Protein AF-A0A7S3HKX4-F1 (afdb_monomer)

Sequence (209 aa):
FTQKYTSHLLSINDLMRSFLILAVLAVLNSASAALNAKAWKSNSEFPTEKDYPEHEYLKSKPNTAIAFSGGGSRAYTGAMGCLAAFHELNLLKNIRYIGGISGGAWATTTFTYVQNVSNDDVFLGKVADPKHITVENLKKMEPGCARGLSAPEMTLIALEAIKDKKVDSPAAAWSYAVSKTYLEPVGIKPNTRFSWDAATVKDIKSRNS

Foldseek 3Di:
DDDDPPDPPPDPVNLVVLVVVLVVQLVVDDDDDDADDDDQDDPDPDDDLVSDPCSVVQVPAAPAEAEQEADALVSLLVLLLVLQVCVVVVNVSNHRYYYYDHSSNLNVQLVVLLVVPDDSCQASDHDDDPVQPDPVCVVDDRPNHQNCLSVDDLSVQLVVCVVVVVDDGSNRSSVRSSCVSRPVSSPRDPPDDDDPDPVVVVVSVVRRD

Nearest PDB structures (foldseek):
  8hfq-assembly1_X  TM=1.808E-01  e=5.279E+00  Synechocystis sp. PCC 6803 substr. Kazusa

pLDDT: mean 85.14, std 14.46, range [34.62, 98.38]

Radius of gyration: 20.26 Å; Cα contacts (8 Å, |Δi|>4): 218; chains: 1; bounding box: 48×47×66 Å

InterPro domains:
  IPR002642 Lysophospholipase, catalytic domain [PF01735] (65-125)
  IPR016035 Acyl transferase/acyl hydrolase/lysophospholipase [SSF52151] (44-115)

Mean predicted aligned error: 9.11 Å

Secondary structure (DSSP, 8-state):
-----------HHHHHHHHHHHHHHHHH--------------SSSS--GGG-TTHHHHTTS-S-EEEEPP-HHHHHHHHHHHHHHHHHTT-GGG-SEEEE-THHHHHHHHHHHGGGT--HHHHH-PPPPGGG--HHHHT---TT-GGGGG-S-HHHHHHHHHHTTS-SSHHHHHHHHHIIIIIGGGT--TT----SSHHHHHHHHHH--

Structure (mmCIF, N/CA/C/O backbone):
data_AF-A0A7S3HKX4-F1
#
_entry.id   AF-A0A7S3HKX4-F1
#
loop_
_atom_site.group_PDB
_atom_site.id
_atom_site.type_symbol
_atom_site.label_atom_id
_atom_site.label_alt_id
_atom_site.label_comp_id
_atom_site.label_asym_id
_atom_site.label_entity_id
_atom_site.label_seq_id
_atom_site.pdbx_PDB_ins_code
_atom_site.Cartn_x
_atom_site.Cartn_y
_atom_site.Cartn_z
_atom_site.occupancy
_atom_site.B_iso_or_equiv
_atom_site.auth_seq_id
_atom_site.auth_comp_id
_atom_site.auth_asym_id
_atom_site.auth_atom_id
_atom_site.pdbx_PDB_model_num
ATOM 1 N N . PHE A 1 1 ? -4.640 14.742 35.030 1.00 37.00 1 PHE A N 1
ATOM 2 C CA . PHE A 1 1 ? -3.190 14.631 34.786 1.00 37.00 1 PHE A CA 1
ATOM 3 C C . PHE A 1 1 ? -2.789 15.661 33.743 1.00 37.00 1 PHE A C 1
ATOM 5 O O . PHE A 1 1 ? -2.978 15.441 32.556 1.00 37.00 1 PHE A O 1
ATOM 12 N N . THR A 1 2 ? -2.330 16.825 34.195 1.00 38.81 2 THR A N 1
ATOM 13 C CA . THR A 1 2 ? -1.955 17.972 33.357 1.00 38.81 2 THR A CA 1
ATOM 14 C C . THR A 1 2 ? -0.434 18.036 33.303 1.00 38.81 2 THR A C 1
ATOM 16 O O . THR A 1 2 ? 0.202 18.694 34.122 1.00 38.81 2 THR A O 1
ATOM 19 N N . GLN A 1 3 ? 0.162 17.305 32.363 1.00 34.62 3 GLN A N 1
ATOM 20 C CA . GLN A 1 3 ? 1.568 17.485 32.021 1.00 34.62 3 GLN A CA 1
ATOM 21 C C . GLN A 1 3 ? 1.637 18.528 30.902 1.00 34.62 3 GLN A C 1
ATOM 23 O O . GLN A 1 3 ? 1.093 18.332 29.816 1.00 34.62 3 GLN A O 1
ATOM 28 N N . LYS A 1 4 ? 2.248 19.676 31.213 1.00 40.56 4 LYS A N 1
ATOM 29 C CA . LYS A 1 4 ? 2.556 20.762 30.276 1.00 40.56 4 LYS A CA 1
ATOM 30 C C . LYS A 1 4 ? 3.387 20.214 29.110 1.00 40.56 4 LYS A C 1
ATOM 32 O O . LYS A 1 4 ? 4.603 20.107 29.220 1.00 40.56 4 LYS A O 1
ATOM 37 N N . TYR A 1 5 ? 2.741 19.941 27.982 1.00 35.09 5 TYR A N 1
ATOM 38 C CA . TYR A 1 5 ? 3.396 19.980 26.680 1.00 35.09 5 TYR A CA 1
ATOM 39 C C . TYR A 1 5 ? 3.385 21.432 26.202 1.00 35.09 5 TYR A C 1
ATOM 41 O O . TYR A 1 5 ? 2.528 21.845 25.425 1.00 35.09 5 TYR A O 1
ATOM 49 N N . THR A 1 6 ? 4.336 22.235 26.677 1.00 40.78 6 THR A N 1
ATOM 50 C CA . THR A 1 6 ? 4.776 23.421 25.930 1.00 40.78 6 THR A CA 1
ATOM 51 C C . THR A 1 6 ? 5.492 22.918 24.683 1.00 40.78 6 THR A C 1
ATOM 53 O O . THR A 1 6 ? 6.707 22.751 24.668 1.00 40.78 6 THR A O 1
ATOM 56 N N . SER A 1 7 ? 4.706 22.580 23.665 1.00 43.56 7 SER A N 1
ATOM 57 C CA . SER A 1 7 ? 5.193 22.296 22.325 1.00 43.56 7 SER A CA 1
ATOM 58 C C . SER A 1 7 ? 5.096 23.580 21.511 1.00 43.56 7 SER A C 1
ATOM 60 O O . SER A 1 7 ? 4.107 24.310 21.591 1.00 43.56 7 SER A O 1
ATOM 62 N N . HIS A 1 8 ? 6.145 23.866 20.742 1.00 46.31 8 HIS A N 1
ATOM 63 C CA . HIS A 1 8 ? 6.075 24.759 19.594 1.00 46.31 8 HIS A CA 1
ATOM 64 C C . HIS A 1 8 ? 5.057 24.174 18.606 1.00 46.31 8 HIS A C 1
ATOM 66 O O . HIS A 1 8 ? 5.417 23.454 17.679 1.00 46.31 8 HIS A O 1
ATOM 72 N N . LEU A 1 9 ? 3.771 24.420 18.846 1.00 46.06 9 LEU A N 1
ATOM 73 C CA . LEU A 1 9 ? 2.719 24.141 17.886 1.00 46.06 9 LEU A CA 1
ATOM 74 C C . LEU A 1 9 ? 2.900 25.151 16.757 1.00 46.06 9 LEU A C 1
ATOM 76 O O . LEU A 1 9 ? 2.492 26.305 16.874 1.00 46.06 9 LEU A O 1
ATOM 80 N N . LEU A 1 10 ? 3.552 24.717 15.676 1.00 53.59 10 LEU A N 1
ATOM 81 C CA . LEU A 1 10 ? 3.345 25.333 14.370 1.00 53.59 10 LEU A CA 1
ATOM 82 C C . LEU A 1 10 ? 1.833 25.446 14.187 1.00 53.59 10 LEU A C 1
ATOM 84 O O . LEU A 1 10 ? 1.113 24.461 14.385 1.00 53.59 10 LEU A O 1
ATOM 88 N N . SER A 1 11 ? 1.338 26.648 13.892 1.00 71.69 11 SER A N 1
ATOM 89 C CA . SER A 1 11 ? -0.097 26.810 13.690 1.00 71.69 11 SER A CA 1
ATOM 90 C C . SER A 1 11 ? -0.535 25.897 12.541 1.00 71.69 11 SER A C 1
ATOM 92 O O . SER A 1 11 ? 0.258 25.581 11.652 1.00 71.69 11 SER A O 1
ATOM 94 N N . ILE A 1 12 ? -1.800 25.474 12.520 1.00 61.94 12 ILE A N 1
ATOM 95 C CA . ILE A 1 12 ? -2.350 24.681 11.403 1.00 61.94 12 ILE A CA 1
ATOM 96 C C . ILE A 1 12 ? -2.040 25.360 10.055 1.00 61.94 12 ILE A C 1
ATOM 98 O O . ILE A 1 12 ? -1.728 24.688 9.075 1.00 61.94 12 ILE A O 1
ATOM 102 N N . ASN A 1 13 ? -2.028 26.695 10.033 1.00 58.22 13 ASN A N 1
ATOM 103 C CA . ASN A 1 13 ? -1.674 27.492 8.863 1.00 58.22 13 ASN A CA 1
ATOM 104 C C . ASN A 1 13 ? -0.195 27.362 8.475 1.00 58.22 13 ASN A C 1
ATOM 106 O O . ASN A 1 13 ? 0.110 27.293 7.285 1.00 58.22 13 ASN A O 1
ATOM 110 N N . ASP A 1 14 ? 0.716 27.296 9.446 1.00 67.31 14 ASP A N 1
ATOM 111 C CA . ASP A 1 14 ? 2.142 27.068 9.190 1.00 67.31 14 ASP A CA 1
ATOM 112 C C . ASP A 1 14 ? 2.378 25.646 8.681 1.00 67.31 14 ASP A C 1
ATOM 114 O O . ASP A 1 14 ? 3.084 25.461 7.694 1.00 67.31 14 ASP A O 1
ATOM 118 N N . LEU A 1 15 ? 1.702 24.652 9.267 1.00 60.34 15 LEU A N 1
ATOM 119 C CA . LEU A 1 15 ? 1.777 23.260 8.820 1.00 60.34 15 LEU A CA 1
ATOM 120 C C . LEU A 1 15 ? 1.253 23.098 7.383 1.00 60.34 15 LEU A C 1
ATOM 122 O O . LEU A 1 15 ? 1.882 22.435 6.558 1.00 60.34 15 LEU A O 1
ATOM 126 N N . MET A 1 16 ? 0.129 23.748 7.060 1.00 61.28 16 MET A N 1
ATOM 127 C CA . MET A 1 16 ? -0.452 23.755 5.715 1.00 61.28 16 MET A CA 1
ATOM 128 C C . MET A 1 16 ? 0.443 24.466 4.697 1.00 61.28 16 MET A C 1
ATOM 130 O O . MET A 1 16 ? 0.601 23.979 3.578 1.00 61.28 16 MET A O 1
ATOM 134 N N . ARG A 1 17 ? 1.059 25.596 5.067 1.00 65.56 17 ARG A N 1
ATOM 135 C CA . ARG A 1 17 ? 2.013 26.310 4.204 1.00 65.56 17 ARG A CA 1
ATOM 136 C C . ARG A 1 17 ? 3.264 25.478 3.958 1.00 65.56 17 ARG A C 1
ATOM 138 O O . ARG A 1 17 ? 3.679 25.344 2.810 1.00 65.56 17 ARG A O 1
ATOM 145 N N . SER A 1 18 ? 3.822 24.865 4.999 1.00 64.50 18 SER A N 1
ATOM 146 C CA . SER A 1 18 ? 4.957 23.949 4.875 1.00 64.50 18 SER A CA 1
ATOM 147 C C . SER A 1 18 ? 4.623 22.746 3.991 1.00 64.50 18 SER A C 1
ATOM 149 O O . SER A 1 18 ? 5.438 22.393 3.143 1.00 64.50 18 SER A O 1
ATOM 151 N N . PHE A 1 19 ? 3.423 22.166 4.118 1.00 66.31 19 PHE A N 1
ATOM 152 C CA . PHE A 1 19 ? 2.960 21.074 3.256 1.00 66.31 19 PHE A CA 1
ATOM 153 C C . PHE A 1 19 ? 2.863 21.499 1.787 1.00 66.31 19 PHE A C 1
ATOM 155 O O . PHE A 1 19 ? 3.370 20.799 0.913 1.00 66.31 19 PHE A O 1
ATOM 162 N N . LEU A 1 20 ? 2.257 22.658 1.507 1.00 66.12 20 LEU A N 1
ATOM 163 C CA . LEU A 1 20 ? 2.113 23.165 0.141 1.00 66.12 20 LEU A CA 1
ATOM 164 C C . LEU A 1 20 ? 3.484 23.433 -0.503 1.00 66.12 20 LEU A C 1
ATOM 166 O O . LEU A 1 20 ? 3.706 23.073 -1.656 1.00 66.12 20 LEU A O 1
ATOM 170 N N . ILE A 1 21 ? 4.421 24.004 0.258 1.00 66.69 21 ILE A N 1
ATOM 171 C CA . ILE A 1 21 ? 5.792 24.269 -0.197 1.00 66.69 21 ILE A CA 1
ATOM 172 C C . ILE A 1 21 ? 6.537 22.958 -0.480 1.00 66.69 21 I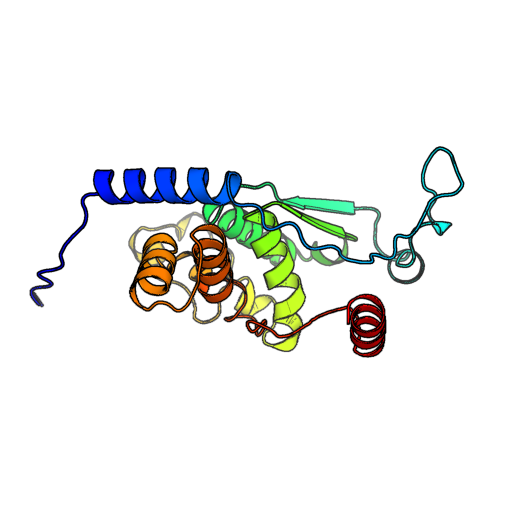LE A C 1
ATOM 174 O O . ILE A 1 21 ? 7.152 22.825 -1.536 1.00 66.69 21 ILE A O 1
ATOM 178 N N . LEU A 1 22 ? 6.450 21.967 0.414 1.00 63.66 22 LEU A N 1
ATOM 179 C CA . LEU A 1 22 ? 7.064 20.651 0.205 1.00 63.66 22 LEU A CA 1
ATOM 180 C C . LEU A 1 22 ? 6.479 19.933 -1.015 1.00 63.66 22 LEU A C 1
ATOM 182 O O . LEU A 1 22 ? 7.238 19.380 -1.808 1.00 63.66 22 LEU A O 1
ATOM 186 N N . ALA A 1 23 ? 5.157 19.974 -1.194 1.00 64.06 23 ALA A N 1
ATOM 187 C CA . ALA A 1 23 ? 4.487 19.353 -2.332 1.00 64.06 23 ALA A CA 1
ATOM 188 C C . ALA A 1 23 ? 4.914 19.991 -3.664 1.00 64.06 23 ALA A C 1
ATOM 190 O O . ALA A 1 23 ? 5.241 19.275 -4.607 1.00 64.06 23 ALA A O 1
ATOM 191 N N . VAL A 1 24 ? 4.976 21.326 -3.736 1.00 63.22 24 VAL A N 1
ATOM 192 C CA . VAL A 1 24 ? 5.408 22.045 -4.948 1.00 63.22 24 VAL A CA 1
ATOM 193 C C . VAL A 1 24 ? 6.887 21.786 -5.251 1.00 63.22 24 VAL A C 1
ATOM 195 O O . VAL A 1 24 ? 7.235 21.478 -6.389 1.00 63.22 24 VAL A O 1
ATOM 198 N N . LEU A 1 25 ? 7.763 21.840 -4.244 1.00 57.75 25 LEU A N 1
ATOM 199 C CA . LEU A 1 25 ? 9.196 21.590 -4.434 1.00 57.75 25 LEU A CA 1
ATOM 200 C C . LEU A 1 25 ? 9.500 20.131 -4.795 1.00 57.75 25 LEU A C 1
ATOM 202 O O . LEU A 1 25 ? 10.434 19.877 -5.552 1.00 57.75 25 LEU A O 1
ATOM 206 N N . ALA A 1 26 ? 8.711 19.173 -4.301 1.00 59.88 26 ALA A N 1
ATOM 207 C CA . ALA A 1 26 ? 8.848 17.771 -4.684 1.00 59.88 26 ALA A CA 1
ATOM 208 C C . ALA A 1 26 ? 8.489 17.530 -6.161 1.00 59.88 26 ALA A C 1
ATOM 210 O O . ALA A 1 26 ? 9.132 16.710 -6.810 1.00 59.88 26 ALA A O 1
ATOM 211 N N . VAL A 1 27 ? 7.510 18.262 -6.711 1.00 59.78 27 VAL A N 1
ATOM 212 C CA . VAL A 1 27 ? 7.151 18.181 -8.141 1.00 59.78 27 VAL A CA 1
ATOM 213 C C . VAL A 1 27 ? 8.249 18.783 -9.027 1.00 59.78 27 VAL A C 1
ATOM 215 O O . VAL A 1 27 ? 8.549 18.237 -10.087 1.00 59.78 27 VAL A O 1
ATOM 218 N N . LEU A 1 28 ? 8.880 19.874 -8.582 1.00 52.62 28 LEU A N 1
ATOM 219 C CA . LEU A 1 28 ? 9.902 20.593 -9.354 1.00 52.62 28 LEU A CA 1
ATOM 220 C C . LEU A 1 28 ? 11.284 19.921 -9.350 1.00 52.62 28 LEU A C 1
ATOM 222 O O . LEU A 1 28 ? 12.101 20.230 -10.211 1.00 52.62 28 LEU A O 1
ATOM 226 N N . ASN A 1 29 ? 11.553 19.015 -8.406 1.00 55.47 29 ASN A N 1
ATOM 227 C CA . ASN A 1 29 ? 12.866 18.396 -8.222 1.00 55.47 29 ASN A CA 1
ATOM 228 C C . ASN A 1 29 ? 12.825 16.887 -8.512 1.00 55.47 29 ASN A C 1
ATOM 230 O O . ASN A 1 29 ? 13.193 16.054 -7.681 1.00 55.47 29 ASN A O 1
ATOM 234 N N . SER A 1 30 ? 12.319 16.521 -9.691 1.00 55.22 30 SER A N 1
ATOM 235 C CA . SER A 1 30 ? 12.355 15.138 -10.166 1.00 55.22 30 SER A CA 1
ATOM 236 C C . SER A 1 30 ? 13.786 14.794 -10.587 1.00 55.22 30 SER A C 1
ATOM 238 O O . SER A 1 30 ? 14.273 15.233 -11.627 1.00 55.22 30 SER A O 1
ATOM 240 N N . ALA A 1 31 ? 14.484 14.011 -9.763 1.00 55.09 31 ALA A N 1
ATOM 241 C CA . ALA A 1 31 ? 15.782 13.460 -10.128 1.00 55.09 31 ALA A CA 1
ATOM 242 C C . ALA A 1 31 ? 15.624 12.558 -11.365 1.00 55.09 31 ALA A C 1
ATOM 244 O O . ALA A 1 31 ? 14.896 11.565 -11.334 1.00 55.09 31 ALA A O 1
ATOM 245 N N . SER A 1 32 ? 16.300 12.912 -12.459 1.00 57.31 32 SER A N 1
ATOM 246 C CA . SER A 1 32 ? 16.400 12.055 -13.639 1.00 57.31 32 SER A CA 1
ATOM 247 C C . SER A 1 32 ? 17.470 10.995 -13.385 1.00 57.31 32 SER A C 1
ATOM 249 O O . SER A 1 32 ? 18.643 11.320 -13.210 1.00 57.31 32 SER A O 1
ATOM 251 N N . ALA A 1 33 ? 17.064 9.728 -13.344 1.00 65.75 33 ALA A N 1
ATOM 252 C CA . ALA A 1 33 ? 17.971 8.589 -13.352 1.00 65.75 33 ALA A CA 1
ATOM 253 C C . ALA A 1 33 ? 17.829 7.857 -14.691 1.00 65.75 33 ALA A C 1
ATOM 255 O O . ALA A 1 33 ? 16.719 7.514 -15.100 1.00 65.75 33 ALA A O 1
ATOM 256 N N . ALA A 1 34 ? 18.949 7.595 -15.366 1.00 75.56 34 ALA A N 1
ATOM 257 C CA . ALA A 1 34 ? 18.965 6.737 -16.544 1.00 75.56 34 ALA A CA 1
ATOM 258 C C . ALA A 1 34 ? 18.856 5.273 -16.092 1.00 75.56 34 ALA A C 1
ATOM 260 O O . ALA A 1 34 ? 19.835 4.680 -15.642 1.00 75.56 34 ALA A O 1
ATOM 261 N N . LEU A 1 35 ? 17.648 4.712 -16.162 1.00 80.44 35 LEU A N 1
ATOM 262 C CA . LEU A 1 35 ? 17.367 3.329 -15.780 1.00 80.44 35 LEU A CA 1
ATOM 263 C C . LEU A 1 35 ? 17.045 2.484 -17.014 1.00 80.44 35 LEU A C 1
ATOM 265 O O . LEU A 1 35 ? 16.239 2.867 -17.861 1.00 80.44 35 LEU A O 1
ATOM 269 N N . ASN A 1 36 ? 17.624 1.289 -17.074 1.00 85.31 36 ASN A N 1
ATOM 270 C CA . ASN A 1 36 ? 17.291 0.269 -18.057 1.00 85.31 36 ASN A CA 1
ATOM 271 C C . ASN A 1 36 ? 16.137 -0.597 -17.536 1.00 85.31 36 ASN A C 1
ATOM 273 O O . ASN A 1 36 ? 16.317 -1.480 -16.686 1.00 85.31 36 ASN A O 1
ATOM 277 N N . ALA A 1 37 ? 14.944 -0.382 -18.087 1.00 84.31 37 ALA A N 1
ATOM 278 C CA . ALA A 1 37 ? 13.760 -1.189 -17.813 1.00 84.31 37 ALA A CA 1
ATOM 279 C C . ALA A 1 37 ? 13.556 -2.277 -18.882 1.00 84.31 37 ALA A C 1
ATOM 281 O O . ALA A 1 37 ? 13.873 -2.097 -20.054 1.00 84.31 37 ALA A O 1
ATOM 282 N N . LYS A 1 38 ? 13.003 -3.421 -18.463 1.00 83.69 38 LYS A N 1
ATOM 283 C CA . LYS A 1 38 ? 12.415 -4.416 -19.369 1.00 83.69 38 LYS A CA 1
ATOM 284 C C . LYS A 1 38 ? 10.908 -4.225 -19.280 1.00 83.69 38 LYS A C 1
ATOM 286 O O . LYS A 1 38 ? 10.388 -4.069 -18.179 1.00 83.69 38 LYS A O 1
ATOM 291 N N . ALA A 1 39 ? 10.239 -4.239 -20.421 1.00 82.44 39 ALA A N 1
ATOM 292 C CA . ALA A 1 39 ? 8.789 -4.192 -20.501 1.00 82.44 39 ALA A CA 1
ATOM 293 C C . ALA A 1 39 ? 8.313 -5.360 -21.359 1.00 82.44 39 ALA A C 1
ATOM 295 O O . ALA A 1 39 ? 8.925 -5.661 -22.388 1.00 82.44 39 ALA A O 1
ATOM 296 N N . TRP A 1 40 ? 7.223 -5.994 -20.938 1.00 81.19 40 TRP A N 1
ATOM 297 C CA . TRP A 1 40 ? 6.471 -6.879 -21.814 1.00 81.19 40 TRP A CA 1
ATOM 298 C C . TRP A 1 40 ? 5.779 -6.020 -22.866 1.00 81.19 40 TRP A C 1
ATOM 300 O O . TRP A 1 40 ? 5.159 -5.007 -22.543 1.00 81.19 40 TRP A O 1
ATOM 310 N N . LYS A 1 41 ? 5.967 -6.383 -24.134 1.00 82.75 41 LYS A N 1
ATOM 311 C CA . LYS A 1 41 ? 5.378 -5.679 -25.270 1.00 82.75 41 LYS A CA 1
ATOM 312 C C . LYS A 1 41 ? 4.300 -6.561 -25.874 1.00 82.75 41 LYS A C 1
ATOM 314 O O . LYS A 1 41 ? 4.577 -7.714 -26.188 1.00 82.75 41 LYS A O 1
ATOM 319 N N . SER A 1 42 ? 3.122 -5.981 -26.079 1.00 85.81 42 SER A N 1
ATOM 320 C CA . SER A 1 42 ? 2.141 -6.540 -27.003 1.00 85.81 42 SER A CA 1
ATOM 321 C C . SER A 1 42 ? 2.627 -6.295 -28.427 1.00 85.81 42 SER A C 1
ATOM 323 O O . SER A 1 42 ? 2.962 -5.162 -28.777 1.00 85.81 42 SER A O 1
ATOM 325 N N . ASN A 1 43 ? 2.666 -7.349 -29.242 1.00 83.69 43 ASN A N 1
ATOM 326 C CA . ASN A 1 43 ? 2.929 -7.232 -30.684 1.00 83.69 43 ASN A CA 1
ATOM 327 C C . ASN A 1 43 ? 1.644 -6.973 -31.492 1.00 83.69 43 ASN A C 1
ATOM 329 O O . ASN A 1 43 ? 1.707 -6.746 -32.698 1.00 83.69 43 ASN A O 1
ATOM 333 N N . SER A 1 44 ? 0.491 -7.016 -30.825 1.00 86.69 44 SER A N 1
ATOM 334 C CA . SER A 1 44 ? -0.834 -6.747 -31.382 1.00 86.69 44 SER A CA 1
ATOM 335 C C . SER A 1 44 ? -1.258 -5.302 -31.098 1.00 86.69 44 SER A C 1
ATOM 337 O O . SER A 1 44 ? -0.786 -4.704 -30.129 1.00 86.69 44 SER A O 1
ATOM 339 N N . GLU A 1 45 ? -2.189 -4.766 -31.900 1.00 90.25 45 GLU A N 1
ATOM 340 C CA . GLU A 1 45 ? -2.788 -3.429 -31.704 1.00 90.25 45 GLU A CA 1
ATOM 341 C C . GLU A 1 45 ? -3.348 -3.252 -30.283 1.00 90.25 45 GLU A C 1
ATOM 343 O O . GLU A 1 45 ? -3.156 -2.210 -29.657 1.00 90.25 45 GLU A O 1
ATOM 348 N N . PHE A 1 46 ? -3.952 -4.316 -29.746 1.00 86.94 46 PHE A N 1
ATOM 349 C CA . PHE A 1 46 ? -4.400 -4.408 -28.362 1.00 86.94 46 PHE A CA 1
ATOM 350 C C . PHE A 1 46 ? -3.747 -5.607 -27.666 1.00 86.94 46 PHE A C 1
ATOM 352 O O . PHE A 1 46 ? -3.634 -6.667 -28.291 1.00 86.94 46 PHE A O 1
ATOM 359 N N . PRO A 1 47 ? -3.357 -5.478 -26.384 1.00 86.62 47 PRO A N 1
ATOM 360 C CA . PRO A 1 47 ? -2.862 -6.603 -25.605 1.00 86.62 47 PRO A CA 1
ATOM 361 C C . PRO A 1 47 ? -3.869 -7.753 -25.547 1.00 86.62 47 PRO A C 1
ATOM 363 O O . PRO A 1 47 ? -5.069 -7.559 -25.355 1.00 86.62 47 PRO A O 1
ATOM 366 N N . THR A 1 48 ? -3.350 -8.963 -25.668 1.00 87.00 48 THR A N 1
ATOM 367 C CA . THR A 1 48 ? -4.055 -10.229 -25.495 1.00 87.00 48 THR A CA 1
ATOM 368 C C . THR A 1 48 ? -3.619 -10.890 -24.192 1.00 87.00 48 THR A C 1
ATOM 370 O O . THR A 1 48 ? -2.599 -10.537 -23.607 1.00 87.00 48 THR A O 1
ATOM 373 N N . GLU A 1 49 ? -4.354 -11.904 -23.736 1.00 83.19 49 GLU A N 1
ATOM 374 C CA . GLU A 1 49 ? -4.008 -12.652 -22.517 1.00 83.19 49 GLU A CA 1
ATOM 375 C C . GLU A 1 49 ? -2.583 -13.233 -22.539 1.00 83.19 49 GLU A C 1
ATOM 377 O O . GLU A 1 49 ? -1.930 -13.302 -21.502 1.00 83.19 49 GLU A O 1
ATOM 382 N N . LYS A 1 50 ? -2.063 -13.576 -23.726 1.00 83.62 50 LYS A N 1
ATOM 383 C CA . LYS A 1 50 ? -0.706 -14.117 -23.913 1.00 83.62 50 LYS A CA 1
ATOM 384 C C . LYS A 1 50 ? 0.401 -13.081 -23.703 1.00 83.62 50 LYS A C 1
ATOM 386 O O . LYS A 1 50 ? 1.555 -13.467 -23.537 1.00 83.62 50 LYS A O 1
ATOM 391 N N . ASP A 1 51 ? 0.064 -11.792 -23.727 1.00 87.06 51 ASP A N 1
ATOM 392 C CA . ASP A 1 51 ? 1.025 -10.701 -23.551 1.00 87.06 51 ASP A CA 1
ATOM 393 C C . ASP A 1 51 ? 1.331 -10.427 -22.065 1.00 87.06 51 ASP A C 1
ATOM 395 O O . ASP A 1 51 ? 2.309 -9.746 -21.750 1.00 87.06 51 ASP A O 1
ATOM 399 N N . TYR A 1 52 ? 0.531 -10.988 -21.149 1.00 85.75 52 TYR A N 1
ATOM 400 C CA . TYR A 1 52 ? 0.675 -10.818 -19.704 1.00 85.75 52 TYR A CA 1
ATOM 401 C C . TYR A 1 52 ? 1.397 -12.024 -19.082 1.00 85.75 52 TYR A C 1
ATOM 403 O O . TYR A 1 52 ? 0.829 -13.120 -19.035 1.00 85.75 52 TYR A O 1
ATOM 411 N N . PRO A 1 53 ? 2.636 -11.866 -18.575 1.00 83.94 53 PRO A N 1
ATOM 412 C CA . PRO A 1 53 ? 3.422 -12.980 -18.032 1.00 83.94 53 PRO A CA 1
ATOM 413 C C . PRO A 1 53 ? 2.748 -13.670 -16.842 1.00 83.94 53 PRO A C 1
ATOM 415 O O . PRO A 1 53 ? 3.007 -14.840 -16.568 1.00 83.94 53 PRO A O 1
ATOM 418 N N . GLU A 1 54 ? 1.890 -12.952 -16.121 1.00 86.06 54 GLU A N 1
ATOM 419 C CA . GLU A 1 54 ? 1.184 -13.458 -14.957 1.00 86.06 54 GLU A CA 1
ATOM 420 C C . GLU A 1 54 ? -0.103 -14.232 -15.297 1.00 86.06 54 GLU A C 1
ATOM 422 O O . GLU A 1 54 ? -0.683 -14.853 -14.404 1.00 86.06 54 GLU A O 1
ATOM 427 N N . HIS A 1 55 ? -0.556 -14.220 -16.560 1.00 87.81 55 HIS A N 1
ATOM 428 C CA . HIS A 1 55 ? -1.857 -14.770 -16.957 1.00 87.81 55 HIS A CA 1
ATOM 429 C C . HIS A 1 55 ? -2.037 -16.231 -16.521 1.00 87.81 55 HIS A C 1
ATOM 431 O O . HIS A 1 55 ? -3.049 -16.577 -15.909 1.00 87.81 55 HIS A O 1
ATOM 437 N N . GLU A 1 56 ? -1.028 -17.077 -16.743 1.00 88.06 56 GLU A N 1
ATOM 438 C CA . GLU A 1 56 ? -1.084 -18.502 -16.392 1.00 88.06 56 GLU A CA 1
ATOM 439 C C . GLU A 1 56 ? -1.297 -18.751 -14.891 1.00 88.06 56 GLU A C 1
ATOM 441 O O . GLU A 1 56 ? -1.953 -19.723 -14.513 1.00 88.06 56 GLU A O 1
ATOM 446 N N . TYR A 1 57 ? -0.808 -17.848 -14.038 1.00 87.50 57 TYR A N 1
ATOM 447 C CA . TYR A 1 57 ? -0.946 -17.936 -12.582 1.00 87.50 57 TYR A CA 1
ATOM 448 C C . TYR A 1 57 ? -2.302 -17.417 -12.085 1.00 87.50 57 TYR A C 1
ATOM 450 O O . TYR A 1 57 ? -2.721 -17.740 -10.974 1.00 87.50 57 TYR A O 1
ATOM 458 N N . LEU A 1 58 ? -2.989 -16.603 -12.891 1.00 90.06 58 LEU A N 1
ATOM 459 C CA . LEU A 1 58 ? -4.187 -15.865 -12.490 1.00 90.06 58 LEU A CA 1
ATOM 460 C C . LEU A 1 58 ? -5.458 -16.284 -13.239 1.00 90.06 58 LEU A C 1
ATOM 462 O O . LEU A 1 58 ? -6.555 -15.883 -12.837 1.00 90.06 58 LEU A O 1
ATOM 466 N N . LYS A 1 59 ? -5.344 -17.110 -14.287 1.00 89.06 59 LYS A N 1
ATOM 467 C CA . LYS A 1 59 ? -6.465 -17.527 -15.146 1.00 89.06 59 LYS A CA 1
ATOM 468 C C . LYS A 1 59 ? -7.608 -18.219 -14.400 1.00 89.06 59 LYS A C 1
ATOM 470 O O . LYS A 1 59 ? -8.753 -18.118 -14.826 1.00 89.06 59 LYS A O 1
ATOM 475 N N . SER A 1 60 ? -7.319 -18.876 -13.274 1.00 91.25 60 SER A N 1
ATOM 476 C CA . SER A 1 60 ? -8.328 -19.537 -12.432 1.00 91.25 60 SER A CA 1
ATOM 477 C C . SER A 1 60 ? -9.162 -18.569 -11.587 1.00 91.25 60 SER A C 1
ATOM 479 O O . SER A 1 60 ? -10.239 -18.940 -11.125 1.00 91.25 60 SER A O 1
ATOM 481 N N . LYS A 1 61 ? -8.696 -17.331 -11.373 1.00 91.44 61 LYS A N 1
ATOM 482 C CA . LYS A 1 61 ? -9.452 -16.307 -10.639 1.00 91.44 61 LYS A CA 1
ATOM 483 C C . LYS A 1 61 ? -10.503 -15.651 -11.539 1.00 91.44 61 LYS A C 1
ATOM 485 O O . LYS A 1 61 ? -10.258 -15.549 -12.736 1.00 91.44 61 LYS A O 1
ATOM 490 N N . PRO A 1 62 ? -11.621 -15.127 -11.012 1.00 93.50 62 PRO A N 1
ATOM 491 C CA . PRO A 1 62 ? -12.564 -14.328 -11.801 1.00 93.50 62 PRO A CA 1
ATOM 492 C C . PRO A 1 62 ? -11.912 -13.083 -12.417 1.00 93.50 62 PRO A C 1
ATOM 494 O O . PRO A 1 62 ? -10.960 -12.547 -11.858 1.00 93.50 62 PRO A O 1
ATOM 497 N N . ASN A 1 63 ? -12.431 -12.587 -13.544 1.00 92.25 63 ASN A N 1
ATOM 498 C CA . ASN A 1 63 ? -11.893 -11.396 -14.211 1.00 92.25 63 ASN A CA 1
ATOM 499 C C . ASN A 1 63 ? -12.352 -10.088 -13.537 1.00 92.25 63 ASN A C 1
ATOM 501 O O . ASN A 1 63 ? -13.068 -9.283 -14.127 1.00 92.25 63 ASN A O 1
ATOM 505 N N . THR A 1 64 ? -11.953 -9.902 -12.280 1.00 95.50 64 THR A N 1
ATOM 506 C CA . THR A 1 64 ? -12.307 -8.738 -11.463 1.00 95.50 64 THR A CA 1
ATOM 507 C 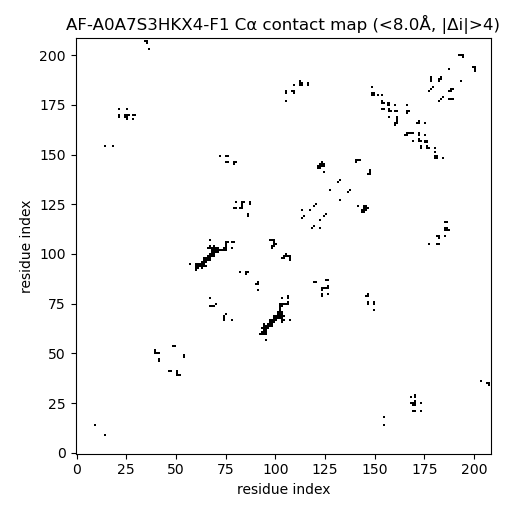C . THR A 1 64 ? -11.044 -8.040 -10.988 1.00 95.50 64 THR A C 1
ATOM 509 O O . THR A 1 64 ? -10.127 -8.680 -10.463 1.00 95.50 64 THR A O 1
ATOM 512 N N . ALA A 1 65 ? -11.015 -6.718 -11.117 1.00 95.12 65 ALA A N 1
ATOM 513 C CA . ALA A 1 65 ? -9.929 -5.881 -10.633 1.00 95.12 65 ALA A CA 1
ATOM 514 C C . ALA A 1 65 ? -10.460 -4.755 -9.744 1.00 95.12 65 ALA A C 1
ATOM 516 O O . ALA A 1 65 ? -11.575 -4.270 -9.937 1.00 95.12 65 ALA A O 1
ATOM 517 N N . ILE A 1 66 ? -9.637 -4.325 -8.792 1.00 97.25 66 ILE A N 1
ATOM 518 C CA . ILE A 1 66 ? -9.897 -3.158 -7.949 1.00 97.25 66 ILE A CA 1
ATOM 519 C C . ILE A 1 66 ? -8.803 -2.127 -8.184 1.00 97.25 66 ILE A C 1
ATOM 521 O O . ILE A 1 66 ? -7.620 -2.463 -8.206 1.00 97.25 66 ILE A O 1
ATOM 525 N N . ALA A 1 67 ? -9.204 -0.867 -8.330 1.00 97.75 67 ALA A N 1
ATOM 526 C CA . ALA A 1 67 ? -8.299 0.262 -8.472 1.00 97.75 67 ALA A CA 1
ATOM 527 C C . ALA A 1 67 ? -8.566 1.292 -7.367 1.00 97.75 67 ALA A C 1
ATOM 529 O O . ALA A 1 67 ? -9.638 1.893 -7.313 1.00 97.75 67 ALA A O 1
ATOM 530 N N . PHE A 1 68 ? -7.585 1.511 -6.493 1.00 98.38 68 PHE A N 1
ATOM 531 C CA . PHE A 1 68 ? -7.653 2.528 -5.447 1.00 98.38 68 PHE A CA 1
ATOM 532 C C . PHE A 1 68 ? -7.054 3.855 -5.924 1.00 98.38 68 PHE A C 1
ATOM 534 O O . PHE A 1 68 ? -5.912 3.928 -6.384 1.00 98.38 68 PHE A O 1
ATOM 541 N N . SER A 1 69 ? -7.821 4.935 -5.795 1.00 97.38 69 SER A N 1
ATOM 542 C CA . SER A 1 69 ? -7.389 6.268 -6.210 1.00 97.38 69 SER A CA 1
ATOM 543 C C . SER A 1 69 ? -6.308 6.864 -5.299 1.00 97.38 69 SER A C 1
ATOM 545 O O . SER A 1 69 ? -6.012 6.372 -4.209 1.00 97.38 69 SER A O 1
ATOM 547 N N . GLY A 1 70 ? -5.757 7.998 -5.734 1.00 96.06 70 GLY A N 1
ATOM 548 C CA . GLY A 1 70 ? -4.877 8.827 -4.915 1.00 96.06 70 GLY A CA 1
ATOM 549 C C . GLY A 1 70 ? -5.629 9.636 -3.860 1.00 96.06 70 GLY A C 1
ATOM 550 O O . GLY A 1 70 ? -6.857 9.720 -3.865 1.00 96.06 70 GLY A O 1
ATOM 551 N N . GLY A 1 71 ? -4.870 10.253 -2.951 1.00 95.00 71 GLY A N 1
ATOM 552 C CA . GLY A 1 71 ? -5.419 11.070 -1.859 1.00 95.00 71 GLY A CA 1
ATOM 553 C C . GLY A 1 71 ? -4.688 10.938 -0.523 1.00 95.00 71 GLY A C 1
ATOM 554 O O . GLY A 1 71 ? -5.300 11.160 0.522 1.00 95.00 71 GLY A O 1
ATOM 555 N N . GLY A 1 72 ? -3.408 10.554 -0.547 1.00 94.81 72 GLY A N 1
ATOM 556 C CA . GLY A 1 72 ? -2.578 10.404 0.646 1.00 94.81 72 GLY A CA 1
ATOM 557 C C . GLY A 1 72 ? -3.176 9.455 1.689 1.00 94.81 72 GLY A C 1
ATOM 558 O O . GLY A 1 72 ? -3.823 8.465 1.344 1.00 94.81 72 GLY A O 1
ATOM 559 N N . SER A 1 73 ? -3.000 9.793 2.968 1.00 96.00 73 SER A N 1
ATOM 560 C CA . SER A 1 73 ? -3.443 8.970 4.099 1.00 96.00 73 SER A CA 1
ATOM 561 C C . SER A 1 73 ? -4.948 8.688 4.079 1.00 96.00 73 SER A C 1
ATOM 563 O O . SER A 1 73 ? -5.369 7.590 4.416 1.00 96.00 73 SER A O 1
ATOM 565 N N . ARG A 1 74 ? -5.772 9.628 3.593 1.00 96.44 74 ARG A N 1
ATOM 566 C CA . ARG A 1 74 ? -7.227 9.429 3.470 1.00 96.44 74 ARG A CA 1
ATOM 567 C C . ARG A 1 74 ? -7.565 8.286 2.512 1.00 96.44 74 ARG A C 1
ATOM 569 O O . ARG A 1 74 ? -8.377 7.427 2.843 1.00 96.44 74 ARG A O 1
ATOM 576 N N . ALA A 1 75 ? -6.955 8.289 1.326 1.00 97.75 75 ALA A N 1
ATOM 577 C CA . ALA A 1 75 ? -7.177 7.236 0.337 1.00 97.75 75 ALA A CA 1
ATOM 578 C C . ALA A 1 75 ? -6.642 5.887 0.833 1.00 97.75 75 ALA A C 1
ATOM 580 O O . ALA A 1 75 ? -7.304 4.869 0.653 1.00 97.75 75 ALA A O 1
ATOM 581 N N . TYR A 1 76 ? -5.498 5.898 1.524 1.00 98.12 76 TYR A N 1
ATOM 582 C CA . TYR A 1 76 ? -4.945 4.716 2.179 1.00 98.12 76 TYR A CA 1
ATOM 583 C C . TYR A 1 76 ? -5.928 4.101 3.192 1.00 98.12 76 TYR A C 1
ATOM 585 O O . TYR A 1 76 ? -6.271 2.923 3.088 1.00 98.12 76 TYR A O 1
ATOM 593 N N . THR A 1 77 ? -6.436 4.895 4.142 1.00 96.56 77 THR A N 1
ATOM 594 C CA . THR A 1 77 ? -7.361 4.411 5.180 1.00 96.56 77 THR A CA 1
ATOM 595 C C . THR A 1 77 ? -8.666 3.899 4.569 1.00 96.56 77 THR A C 1
ATOM 597 O O . THR A 1 77 ? -9.169 2.857 4.989 1.00 96.56 77 THR A O 1
ATOM 600 N N . GLY A 1 78 ? -9.190 4.587 3.547 1.00 96.62 78 GLY A N 1
ATOM 601 C CA . GLY A 1 78 ? -10.374 4.144 2.806 1.00 96.62 78 GLY A CA 1
ATOM 602 C C . GLY A 1 78 ? -10.161 2.801 2.105 1.00 96.62 78 GLY A C 1
ATOM 603 O O . GLY A 1 78 ? -10.981 1.897 2.255 1.00 96.62 78 GLY A O 1
ATOM 604 N N . ALA A 1 79 ? -9.028 2.633 1.417 1.00 98.12 79 ALA A N 1
ATOM 605 C CA . ALA A 1 79 ? -8.670 1.376 0.764 1.00 98.12 79 ALA A CA 1
ATOM 606 C C . ALA A 1 79 ? -8.559 0.215 1.768 1.00 98.12 79 ALA A C 1
ATOM 608 O O . ALA A 1 79 ? -9.101 -0.860 1.517 1.00 98.12 79 ALA A O 1
ATOM 609 N N . MET A 1 80 ? -7.945 0.441 2.935 1.00 97.38 80 MET A N 1
ATOM 610 C CA . MET A 1 80 ? -7.880 -0.560 4.011 1.00 97.38 80 MET A CA 1
ATOM 611 C C . MET A 1 80 ? -9.262 -0.927 4.564 1.00 97.38 80 MET A C 1
ATOM 613 O O . MET A 1 80 ? -9.508 -2.085 4.890 1.00 97.38 80 MET A O 1
ATOM 617 N N . GLY A 1 81 ? -10.188 0.034 4.643 1.00 96.00 81 GLY A N 1
ATOM 618 C CA . GLY A 1 81 ? -11.588 -0.234 4.980 1.00 96.00 81 GLY A CA 1
ATOM 619 C C . GLY A 1 81 ? -12.278 -1.136 3.953 1.00 96.00 81 GLY A C 1
ATOM 620 O O . GLY A 1 81 ? -12.917 -2.115 4.332 1.00 96.00 81 GLY A O 1
ATOM 621 N N . CYS A 1 82 ? -12.103 -0.855 2.658 1.00 97.00 82 CYS A N 1
ATOM 622 C CA . CYS A 1 82 ? -12.638 -1.696 1.585 1.00 97.00 82 CYS A CA 1
ATOM 623 C C . CYS A 1 82 ? -12.053 -3.113 1.621 1.00 97.00 82 CYS A C 1
ATOM 625 O O . CYS A 1 82 ? -12.803 -4.080 1.542 1.00 97.00 82 CYS A O 1
ATOM 627 N N . LEU A 1 83 ? -10.732 -3.243 1.781 1.00 97.38 83 LEU A N 1
ATOM 628 C CA . LEU A 1 83 ? -10.067 -4.544 1.884 1.00 97.38 83 LEU A CA 1
ATOM 629 C C . LEU A 1 83 ? -10.570 -5.343 3.090 1.00 97.38 83 LEU A C 1
ATOM 631 O O . LEU A 1 83 ? -10.862 -6.524 2.934 1.00 97.38 83 LEU A O 1
ATOM 635 N N . ALA A 1 84 ? -10.754 -4.700 4.249 1.00 96.44 84 ALA A N 1
ATOM 636 C CA . ALA A 1 84 ? -11.341 -5.340 5.427 1.00 96.44 84 ALA A CA 1
ATOM 637 C C . ALA A 1 84 ? -12.753 -5.877 5.149 1.00 96.44 84 ALA A C 1
ATOM 639 O O . ALA A 1 84 ? -13.046 -7.025 5.469 1.00 96.44 84 ALA A O 1
ATOM 640 N N . ALA A 1 85 ? -13.604 -5.090 4.484 1.00 95.75 85 ALA A N 1
ATOM 641 C CA . ALA A 1 85 ? -14.942 -5.537 4.104 1.00 95.75 85 ALA A CA 1
ATOM 642 C C . ALA A 1 85 ? -14.902 -6.707 3.106 1.00 95.75 85 ALA A C 1
ATOM 644 O O . ALA A 1 85 ? -15.655 -7.668 3.249 1.00 95.75 85 ALA A O 1
ATOM 645 N N . PHE A 1 86 ? -14.012 -6.670 2.109 1.00 96.50 86 PHE A N 1
ATOM 646 C CA . PHE A 1 86 ? -13.863 -7.784 1.169 1.00 96.50 86 PHE A CA 1
ATOM 647 C C . PHE A 1 86 ? -13.338 -9.049 1.837 1.00 96.50 86 PHE A C 1
ATOM 649 O O . PHE A 1 86 ? -13.742 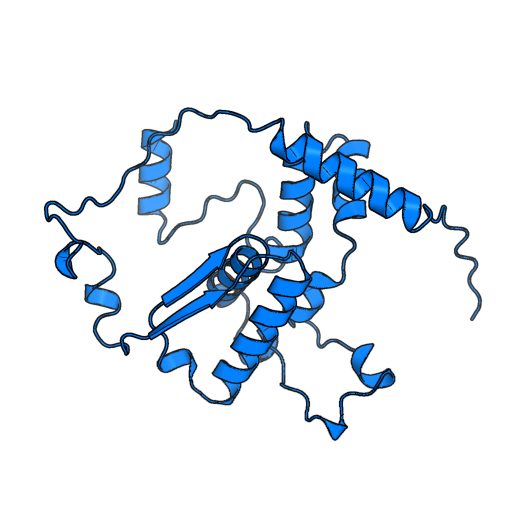-10.142 1.446 1.00 96.50 86 PHE A O 1
ATOM 656 N N . HIS A 1 87 ? -12.454 -8.916 2.821 1.00 95.94 87 HIS A N 1
ATOM 657 C CA . HIS A 1 87 ? -11.965 -10.038 3.613 1.00 95.94 87 HIS A CA 1
ATOM 658 C C . HIS A 1 87 ? -13.092 -10.661 4.440 1.00 95.94 87 HIS A C 1
ATOM 660 O O . HIS A 1 87 ? -13.368 -11.850 4.301 1.00 95.94 87 HIS A O 1
ATOM 666 N N . GLU A 1 88 ? -13.824 -9.841 5.198 1.00 95.69 88 GLU A N 1
ATOM 667 C CA . GLU A 1 88 ? -14.929 -10.284 6.059 1.00 95.69 88 GLU A CA 1
ATOM 668 C C . GLU A 1 88 ? -16.072 -10.941 5.267 1.00 95.69 88 GLU A C 1
ATOM 670 O O . GLU A 1 88 ? -16.642 -11.943 5.694 1.00 95.69 88 GLU A O 1
ATOM 675 N N . LEU A 1 89 ? -16.359 -10.437 4.064 1.00 96.12 89 LEU A N 1
ATOM 676 C CA . LEU A 1 89 ? -17.352 -11.012 3.151 1.00 96.12 89 LEU A CA 1
ATOM 677 C C . LEU A 1 89 ? -16.814 -12.191 2.318 1.00 96.12 89 LEU A C 1
ATOM 679 O O . LEU A 1 89 ? -17.532 -12.720 1.467 1.00 96.12 89 LEU A O 1
ATOM 683 N N . ASN A 1 90 ? -15.557 -12.602 2.519 1.00 95.88 90 ASN A N 1
ATOM 684 C CA . ASN A 1 90 ? -14.875 -13.640 1.741 1.00 95.88 90 ASN A CA 1
ATOM 685 C C . ASN A 1 90 ? -14.928 -13.384 0.215 1.00 95.88 90 ASN A C 1
ATOM 687 O O . ASN A 1 90 ? -15.123 -14.298 -0.593 1.00 95.88 90 ASN A O 1
ATOM 691 N N . LEU A 1 91 ? -14.778 -12.118 -0.181 1.00 96.38 91 LEU A N 1
ATOM 692 C CA . LEU A 1 91 ? -14.781 -11.640 -1.566 1.00 96.38 91 LEU A CA 1
ATOM 693 C C . LEU A 1 91 ? -13.371 -11.469 -2.145 1.00 96.38 91 LEU A C 1
ATOM 695 O O . LEU A 1 91 ? -13.238 -11.414 -3.366 1.00 96.38 91 LEU A O 1
ATOM 699 N N . LEU A 1 92 ? -12.315 -11.456 -1.318 1.00 94.25 92 LEU A N 1
ATOM 700 C CA . LEU A 1 92 ? -10.922 -11.372 -1.792 1.00 94.25 92 LEU A CA 1
ATOM 701 C C . LEU A 1 92 ? -10.560 -12.473 -2.801 1.00 94.25 92 LEU A C 1
ATOM 703 O O . LEU A 1 92 ? -9.852 -12.218 -3.776 1.00 94.25 92 LEU A O 1
ATOM 707 N N . LYS A 1 93 ? -11.123 -13.676 -2.640 1.00 92.81 93 LYS A N 1
ATOM 708 C CA . LYS A 1 93 ? -10.952 -14.800 -3.578 1.00 92.81 93 LYS A CA 1
ATOM 709 C C . LYS A 1 93 ? -11.469 -14.518 -4.997 1.00 92.81 93 LYS A C 1
ATOM 711 O O . LYS A 1 93 ? -11.043 -15.179 -5.940 1.00 92.81 93 LYS A O 1
ATOM 716 N N . ASN A 1 94 ? -12.360 -13.537 -5.153 1.00 95.06 94 ASN A N 1
ATOM 717 C CA . ASN A 1 94 ? -12.954 -13.163 -6.435 1.00 95.06 94 ASN A CA 1
ATOM 718 C C . ASN A 1 94 ? -12.188 -12.042 -7.148 1.00 95.06 94 ASN A C 1
ATOM 720 O O . ASN A 1 94 ? -12.614 -11.617 -8.218 1.00 95.06 94 ASN A O 1
ATOM 724 N N . ILE A 1 95 ? -11.092 -11.547 -6.566 1.00 94.88 95 ILE A N 1
ATOM 725 C CA . ILE A 1 95 ? -10.314 -10.426 -7.096 1.00 94.88 95 ILE A CA 1
ATOM 726 C C . ILE A 1 95 ? -9.004 -10.953 -7.686 1.00 94.88 95 ILE A C 1
ATOM 728 O O . ILE A 1 95 ? -8.199 -11.608 -7.013 1.00 94.88 95 ILE A O 1
ATOM 732 N N . ARG A 1 96 ? -8.793 -10.660 -8.972 1.00 94.62 96 ARG A N 1
ATOM 733 C CA . ARG A 1 96 ? -7.595 -11.040 -9.724 1.00 94.62 96 ARG A CA 1
ATOM 734 C C . ARG A 1 96 ? -6.490 -10.006 -9.590 1.00 94.62 96 ARG A C 1
ATOM 736 O O . ARG A 1 96 ? -5.349 -10.391 -9.360 1.00 94.62 96 ARG A O 1
ATOM 743 N N . TYR A 1 97 ? -6.838 -8.724 -9.674 1.00 93.94 97 TYR A N 1
ATOM 744 C CA . TYR A 1 97 ? -5.874 -7.627 -9.625 1.00 93.94 97 TYR A CA 1
ATOM 745 C C . TYR A 1 97 ? -6.281 -6.553 -8.622 1.00 93.94 97 TYR A C 1
ATOM 747 O O . TYR A 1 97 ? -7.454 -6.196 -8.514 1.00 93.94 97 TYR A O 1
ATOM 755 N N . ILE A 1 98 ? -5.290 -6.003 -7.926 1.00 95.62 98 ILE A N 1
ATOM 756 C CA . ILE A 1 98 ? -5.446 -4.821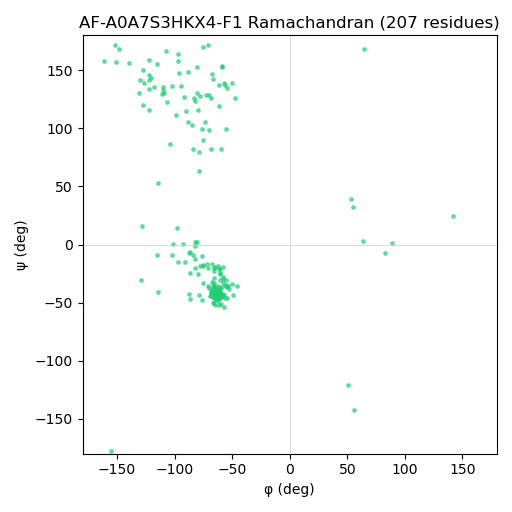 -7.084 1.00 95.62 98 ILE A CA 1
ATOM 757 C C . ILE A 1 98 ? -4.370 -3.821 -7.507 1.00 95.62 98 ILE A C 1
ATOM 759 O O . ILE A 1 98 ? -3.180 -4.121 -7.452 1.00 95.62 98 ILE A O 1
ATOM 763 N N . GLY A 1 99 ? -4.796 -2.643 -7.947 1.00 96.81 99 GLY A N 1
ATOM 764 C CA . GLY A 1 99 ? -3.928 -1.536 -8.331 1.00 96.81 99 GLY A CA 1
ATOM 765 C C . GLY A 1 99 ? -4.228 -0.289 -7.511 1.00 96.81 99 GLY A C 1
ATOM 766 O O . GLY A 1 99 ? -5.311 -0.139 -6.945 1.00 96.81 99 GLY A O 1
ATOM 767 N N . GLY A 1 100 ? -3.269 0.627 -7.447 1.00 97.12 100 GLY A N 1
ATOM 768 C CA . GLY A 1 100 ? -3.475 1.894 -6.767 1.00 97.12 100 GLY A CA 1
ATOM 769 C C . GLY A 1 100 ? -2.473 2.959 -7.178 1.00 97.12 100 GLY A C 1
ATOM 770 O O . GLY A 1 100 ? -1.383 2.650 -7.655 1.00 97.12 100 GLY A O 1
ATOM 771 N N . ILE A 1 101 ? -2.844 4.223 -6.979 1.00 96.25 101 ILE A N 1
ATOM 772 C CA . ILE A 1 101 ? -1.968 5.384 -7.200 1.00 96.25 101 ILE A CA 1
ATOM 773 C C . ILE A 1 101 ? -1.847 6.205 -5.913 1.00 96.25 101 ILE A C 1
ATOM 775 O O . ILE A 1 101 ? -2.807 6.307 -5.151 1.00 96.25 101 ILE A O 1
ATOM 779 N N . SER A 1 102 ? -0.685 6.821 -5.657 1.00 95.25 102 SER A N 1
ATOM 780 C CA . SER A 1 102 ? -0.449 7.655 -4.460 1.00 95.25 102 SER A CA 1
ATOM 781 C C . SER A 1 102 ? -0.868 6.923 -3.164 1.00 95.25 102 SER A C 1
ATOM 783 O O . SER A 1 102 ? -0.371 5.833 -2.910 1.00 95.25 102 SER A O 1
ATOM 785 N N . GLY A 1 103 ? -1.800 7.459 -2.368 1.00 97.06 103 GLY A N 1
ATOM 786 C CA . GLY A 1 103 ? -2.335 6.799 -1.167 1.00 97.06 103 GLY A CA 1
ATOM 787 C C . GLY A 1 103 ? -2.902 5.394 -1.406 1.00 97.06 103 GLY A C 1
ATOM 788 O O . GLY A 1 103 ? -2.686 4.498 -0.592 1.00 97.06 103 GLY A O 1
ATOM 789 N N . GLY A 1 104 ? -3.552 5.171 -2.552 1.00 98.06 104 GLY A N 1
ATOM 790 C CA . GLY A 1 104 ? -3.975 3.839 -2.978 1.00 98.06 104 GLY A CA 1
ATOM 791 C C . GLY A 1 104 ? -2.788 2.910 -3.239 1.00 98.06 104 GLY A C 1
ATOM 792 O O . GLY A 1 104 ? -2.836 1.754 -2.843 1.00 98.06 104 GLY A O 1
ATOM 793 N N . ALA A 1 105 ? -1.693 3.415 -3.821 1.00 96.38 105 ALA A N 1
ATOM 794 C CA . ALA A 1 105 ? -0.473 2.629 -4.033 1.00 96.38 105 ALA A CA 1
ATOM 795 C C . ALA A 1 105 ? 0.193 2.234 -2.707 1.00 96.38 105 ALA A C 1
ATOM 797 O O . ALA A 1 105 ? 0.720 1.128 -2.585 1.00 96.38 105 ALA A O 1
ATOM 798 N N . TRP A 1 106 ? 0.153 3.115 -1.700 1.00 96.69 106 TRP A N 1
ATOM 799 C CA . TRP A 1 106 ? 0.626 2.783 -0.355 1.00 96.69 106 TRP A CA 1
ATOM 800 C C . TRP A 1 106 ? -0.187 1.615 0.205 1.00 96.69 106 TRP A C 1
ATOM 802 O O . TRP A 1 106 ? 0.399 0.648 0.673 1.00 96.69 106 TRP A O 1
ATOM 812 N N . ALA A 1 107 ? -1.515 1.654 0.064 1.00 97.38 107 ALA A N 1
ATOM 813 C CA . ALA A 1 107 ? -2.405 0.601 0.543 1.00 97.38 107 ALA A CA 1
ATOM 814 C C . ALA A 1 107 ? -2.195 -0.738 -0.179 1.00 97.38 107 ALA A C 1
ATOM 816 O O . ALA A 1 107 ? -2.071 -1.774 0.468 1.00 97.38 107 ALA A O 1
ATOM 817 N N . THR A 1 108 ? -2.118 -0.736 -1.513 1.00 96.12 108 THR A N 1
ATOM 818 C CA . THR A 1 108 ? -1.896 -1.974 -2.277 1.00 96.12 108 THR A CA 1
ATOM 819 C C . THR A 1 108 ? -0.536 -2.587 -1.984 1.00 96.12 108 THR A C 1
ATOM 821 O O . THR A 1 108 ? -0.424 -3.805 -1.852 1.00 96.12 108 THR A O 1
ATOM 824 N N . THR A 1 109 ? 0.496 -1.753 -1.845 1.00 93.06 109 THR A N 1
ATOM 825 C CA . THR A 1 109 ? 1.846 -2.218 -1.518 1.00 93.06 109 THR A CA 1
ATOM 826 C C . THR A 1 109 ? 1.875 -2.824 -0.122 1.00 93.06 109 THR A C 1
ATOM 828 O O . THR A 1 109 ? 2.343 -3.947 0.038 1.00 93.06 109 THR A O 1
ATOM 831 N N . THR A 1 110 ? 1.334 -2.140 0.890 1.00 94.06 110 THR A N 1
ATOM 832 C CA . THR A 1 110 ? 1.370 -2.674 2.255 1.00 94.06 110 THR A CA 1
ATOM 833 C C . THR A 1 110 ? 0.565 -3.958 2.393 1.00 94.06 110 THR A C 1
ATOM 835 O O . THR A 1 110 ? 1.080 -4.921 2.952 1.00 94.06 110 THR A O 1
ATOM 838 N N . PHE A 1 111 ? -0.632 -4.020 1.805 1.00 95.06 111 PHE A N 1
ATOM 839 C CA . PHE A 1 111 ? -1.454 -5.231 1.800 1.00 95.06 111 PHE A CA 1
ATOM 840 C C . PHE A 1 111 ? -0.770 -6.418 1.107 1.00 95.06 111 PHE A C 1
ATOM 842 O O . PHE A 1 111 ? -0.871 -7.549 1.568 1.00 95.06 111 PHE A O 1
ATOM 849 N N . THR A 1 112 ? -0.026 -6.170 0.027 1.00 91.06 112 THR A N 1
ATOM 850 C CA . THR A 1 112 ? 0.698 -7.238 -0.681 1.00 91.06 112 THR A CA 1
ATOM 851 C C . THR A 1 112 ? 1.865 -7.777 0.151 1.00 91.06 112 THR A C 1
ATOM 853 O O . THR A 1 112 ? 2.060 -8.985 0.238 1.00 91.06 112 THR A O 1
ATOM 856 N N . TYR A 1 113 ? 2.653 -6.897 0.774 1.00 87.56 113 TYR A N 1
ATOM 857 C CA . TYR A 1 113 ? 3.904 -7.294 1.434 1.00 87.56 113 TYR A CA 1
ATOM 858 C C . TYR A 1 113 ? 3.736 -7.759 2.878 1.00 87.56 113 TYR A C 1
ATOM 860 O O . TYR A 1 113 ? 4.555 -8.551 3.355 1.00 87.56 113 TYR A O 1
ATOM 868 N N . VAL A 1 114 ? 2.672 -7.326 3.561 1.00 89.50 114 VAL A N 1
ATOM 869 C CA . VAL A 1 114 ? 2.403 -7.737 4.945 1.00 89.50 114 VAL A CA 1
ATOM 870 C C . VAL A 1 114 ? 2.167 -9.243 5.078 1.00 89.50 114 VAL A C 1
ATOM 872 O O . VAL A 1 114 ? 2.345 -9.774 6.166 1.00 89.50 114 VAL A O 1
ATOM 875 N N . GLN A 1 115 ? 1.845 -9.952 3.991 1.00 75.81 115 GLN A N 1
ATOM 876 C CA . GLN A 1 115 ? 1.622 -11.404 3.998 1.00 75.81 115 GLN A CA 1
ATOM 877 C C . GLN A 1 115 ? 2.833 -12.201 4.519 1.00 75.81 115 GLN A C 1
ATOM 879 O O . GLN A 1 115 ? 2.688 -13.341 4.949 1.00 75.81 115 GLN A O 1
ATOM 884 N N . ASN A 1 116 ? 4.026 -11.596 4.529 1.00 72.81 116 ASN A N 1
ATOM 885 C CA . ASN A 1 116 ? 5.239 -12.193 5.094 1.00 72.81 116 ASN A CA 1
ATOM 886 C C . ASN A 1 116 ? 5.425 -11.928 6.602 1.00 72.81 116 ASN A C 1
ATOM 888 O O . ASN A 1 116 ? 6.369 -12.437 7.202 1.00 72.81 116 ASN A O 1
ATOM 892 N N . VAL A 1 117 ? 4.584 -11.082 7.202 1.00 77.31 117 VAL A N 1
ATOM 893 C CA . VAL A 1 117 ? 4.769 -10.508 8.548 1.00 77.31 117 VAL A CA 1
ATOM 894 C C . VAL A 1 117 ? 3.524 -10.673 9.430 1.00 77.31 117 VAL A C 1
ATOM 896 O O . VAL A 1 117 ? 3.652 -10.797 10.645 1.00 77.31 117 VAL A O 1
ATOM 899 N N . SER A 1 118 ? 2.324 -10.686 8.845 1.00 87.69 118 SER A N 1
ATOM 900 C CA . SER A 1 118 ? 1.036 -10.780 9.542 1.00 87.69 118 SER A CA 1
ATOM 901 C C . SER A 1 118 ? 0.003 -11.526 8.690 1.00 87.69 118 SER A C 1
ATOM 903 O O . SER A 1 118 ? 0.208 -11.747 7.499 1.00 87.69 118 SER A O 1
ATOM 905 N N . ASN A 1 119 ? -1.127 -11.887 9.299 1.00 90.94 119 ASN A N 1
ATOM 906 C CA . ASN A 1 119 ? -2.314 -12.364 8.588 1.00 90.94 119 ASN A CA 1
ATOM 907 C C . ASN A 1 119 ? -3.332 -11.229 8.365 1.00 90.94 119 ASN A C 1
ATOM 909 O O . ASN A 1 119 ? -3.273 -10.187 9.032 1.00 90.94 119 ASN A O 1
ATOM 913 N N . ASP A 1 120 ? -4.277 -11.464 7.452 1.00 93.38 120 ASP A N 1
ATOM 914 C CA . ASP A 1 120 ? -5.288 -10.485 7.040 1.00 93.38 120 ASP A CA 1
ATOM 915 C C . ASP A 1 120 ? -6.270 -10.121 8.168 1.00 93.38 120 ASP A C 1
ATOM 917 O O . ASP A 1 120 ? -6.663 -8.959 8.260 1.00 93.38 120 ASP A O 1
ATOM 921 N N . ASP A 1 121 ? -6.603 -11.048 9.079 1.00 93.00 121 ASP A N 1
ATOM 922 C CA . ASP A 1 121 ? -7.521 -10.784 10.204 1.00 93.00 121 ASP A CA 1
ATOM 923 C C . ASP A 1 121 ? -6.972 -9.706 11.149 1.00 93.00 121 ASP A C 1
ATOM 925 O O . ASP A 1 121 ? -7.694 -8.804 11.583 1.00 93.00 121 ASP A O 1
ATOM 929 N N . VAL A 1 122 ? -5.676 -9.784 11.457 1.00 93.94 122 VAL A N 1
ATOM 930 C CA . VAL A 1 122 ? -4.984 -8.798 12.297 1.00 93.94 122 VAL A CA 1
ATOM 931 C C . VAL A 1 122 ? -4.717 -7.522 11.507 1.00 93.94 122 VAL A C 1
ATOM 933 O O . VAL A 1 122 ? -4.992 -6.422 11.990 1.00 93.94 122 VAL A O 1
ATOM 936 N N . PHE A 1 123 ? -4.188 -7.656 10.289 1.00 95.75 123 PHE A N 1
ATOM 937 C CA . PHE A 1 123 ? -3.720 -6.510 9.519 1.00 95.75 123 PHE A CA 1
ATOM 938 C C . PHE A 1 123 ? -4.866 -5.608 9.062 1.00 95.75 123 PHE A C 1
ATOM 940 O O . PHE A 1 123 ? -4.776 -4.387 9.176 1.00 95.75 123 PHE A O 1
ATOM 947 N N . LEU A 1 124 ? -5.962 -6.179 8.567 1.00 95.50 124 LEU A N 1
ATOM 948 C CA . LEU A 1 124 ? -7.117 -5.398 8.133 1.00 95.50 124 LEU A CA 1
ATOM 949 C C . LEU A 1 124 ? -7.984 -4.964 9.316 1.00 95.50 124 LEU A C 1
ATOM 951 O O . LEU A 1 124 ? -8.652 -3.931 9.229 1.00 95.50 124 LEU A O 1
ATOM 955 N N . GLY A 1 125 ? -7.934 -5.710 10.424 1.00 92.94 125 GLY A N 1
ATOM 956 C CA . GLY A 1 125 ? -8.745 -5.493 11.613 1.00 92.94 125 GLY A CA 1
ATOM 957 C C . GLY A 1 125 ? -10.242 -5.701 11.357 1.00 92.94 125 GLY A C 1
ATOM 958 O O . GLY A 1 125 ? -10.717 -5.758 10.225 1.00 92.94 125 GLY A O 1
ATOM 959 N N . LYS A 1 126 ? -11.030 -5.756 12.432 1.00 90.44 126 LYS A N 1
ATOM 960 C CA . LYS A 1 126 ? -12.484 -5.979 12.338 1.00 90.44 126 LYS A CA 1
ATOM 961 C C . LYS A 1 126 ? -13.207 -4.800 11.687 1.00 90.44 126 LYS A C 1
ATOM 963 O O . LYS A 1 126 ? -12.813 -3.647 11.899 1.00 90.44 126 LYS A O 1
ATOM 968 N N . VAL A 1 127 ? -14.279 -5.061 10.940 1.00 91.44 127 VAL A N 1
ATOM 969 C CA . VAL A 1 127 ? -15.229 -4.013 10.554 1.00 91.44 127 VAL A CA 1
ATOM 970 C C . VAL A 1 127 ? -16.139 -3.726 11.750 1.00 91.44 127 VAL A C 1
ATOM 972 O O . VAL A 1 127 ? -16.691 -4.628 12.377 1.00 91.44 127 VAL A O 1
ATOM 975 N N . ALA A 1 128 ? -16.252 -2.452 12.120 1.00 88.94 128 ALA A N 1
ATOM 976 C CA . ALA A 1 128 ? -17.121 -2.034 13.213 1.00 88.94 128 ALA A CA 1
ATOM 977 C C . ALA A 1 128 ? -18.579 -1.939 12.741 1.00 88.94 128 ALA A C 1
ATOM 979 O O . ALA A 1 128 ? -18.870 -1.271 11.749 1.00 88.94 128 ALA A O 1
ATOM 980 N N . ASP A 1 129 ? -19.496 -2.551 13.495 1.00 90.12 129 ASP A N 1
ATOM 981 C CA . ASP A 1 129 ? -20.938 -2.315 13.359 1.00 90.12 129 ASP A CA 1
ATOM 982 C C . ASP A 1 129 ? -21.223 -0.807 13.533 1.00 90.12 129 ASP A C 1
ATOM 984 O O . ASP A 1 129 ? -20.658 -0.200 14.455 1.00 90.12 129 ASP A O 1
ATOM 988 N N . PRO A 1 130 ? -22.092 -0.188 12.706 1.00 91.69 130 PRO A N 1
ATOM 989 C CA . PRO A 1 130 ? -22.459 1.221 12.831 1.00 91.69 130 PRO A CA 1
ATOM 990 C C . PRO A 1 130 ? -22.793 1.673 14.260 1.00 91.69 130 PRO A C 1
ATOM 992 O O . PRO A 1 130 ? -22.409 2.774 14.654 1.00 91.69 130 PRO A O 1
ATOM 995 N N . LYS A 1 131 ? -23.424 0.820 15.081 1.00 94.69 131 LYS A N 1
ATOM 996 C CA . LYS A 1 131 ? -23.763 1.144 16.483 1.00 94.69 131 LYS A CA 1
ATOM 997 C C . LYS A 1 131 ? -22.544 1.299 17.402 1.00 94.69 131 LYS A C 1
ATOM 999 O O . LYS A 1 131 ? -22.657 1.832 18.503 1.00 94.69 131 LYS A O 1
ATOM 1004 N N . HIS A 1 132 ? -21.381 0.814 16.974 1.00 92.25 132 HIS A N 1
ATOM 1005 C CA . HIS A 1 132 ? -20.118 0.889 17.705 1.00 92.25 132 HIS A CA 1
ATOM 1006 C C . HIS A 1 132 ? -19.191 1.999 17.193 1.00 92.25 132 HIS A C 1
ATOM 1008 O O . HIS A 1 132 ? -18.116 2.191 17.767 1.00 92.25 132 HIS A O 1
ATOM 1014 N N . ILE A 1 133 ? -19.602 2.774 16.182 1.00 91.38 133 ILE A N 1
ATOM 1015 C CA . ILE A 1 133 ? -18.874 3.955 15.701 1.00 91.38 133 ILE A CA 1
ATOM 1016 C C . ILE A 1 133 ? -19.154 5.128 16.650 1.00 91.38 133 ILE A C 1
ATOM 1018 O O . ILE A 1 133 ? -19.990 5.993 16.401 1.00 91.38 133 ILE A O 1
ATOM 1022 N N . THR A 1 134 ? -18.459 5.136 17.786 1.00 94.00 134 THR A N 1
ATOM 1023 C CA . THR A 1 134 ? -18.535 6.195 18.802 1.00 94.00 134 THR A CA 1
ATOM 1024 C C . THR A 1 134 ? -17.199 6.923 18.915 1.00 94.00 134 THR A C 1
ATOM 1026 O O . THR A 1 134 ? -16.149 6.349 18.633 1.00 94.00 134 THR A O 1
ATOM 1029 N N . VAL A 1 135 ? -17.207 8.175 19.387 1.00 93.56 135 VAL A N 1
ATOM 1030 C CA . VAL A 1 135 ? -15.971 8.954 19.618 1.00 93.56 135 VAL A CA 1
ATOM 1031 C C . VAL A 1 135 ? -15.000 8.213 20.543 1.00 93.56 135 VAL A C 1
ATOM 1033 O O . VAL A 1 135 ? -13.791 8.285 20.357 1.00 93.56 135 VAL A O 1
ATOM 1036 N N . GLU A 1 136 ? -15.521 7.482 21.527 1.00 93.75 136 GLU A N 1
ATOM 1037 C CA . GLU A 1 136 ? -14.705 6.702 22.457 1.00 93.75 136 GLU A CA 1
ATOM 1038 C C . GLU A 1 136 ? -14.024 5.508 21.775 1.00 93.75 136 GLU A C 1
ATOM 1040 O O . GLU A 1 136 ? -12.848 5.242 22.023 1.00 93.75 136 GLU A O 1
ATOM 1045 N N . ASN A 1 137 ? -14.727 4.818 20.874 1.00 90.56 137 ASN A N 1
ATOM 1046 C CA . ASN A 1 137 ? -14.164 3.693 20.130 1.00 90.56 137 ASN A CA 1
ATOM 1047 C C . ASN A 1 137 ? -13.214 4.148 19.017 1.00 90.56 137 ASN A C 1
ATOM 1049 O O . ASN A 1 137 ? -12.209 3.490 18.782 1.00 90.56 137 ASN A O 1
ATOM 1053 N N . LEU A 1 138 ? -13.467 5.297 18.384 1.00 87.75 138 LEU A N 1
ATOM 1054 C CA . LEU A 1 138 ? -12.600 5.856 17.338 1.00 87.75 138 LEU A CA 1
ATOM 1055 C C . LEU A 1 138 ? -11.205 6.257 17.848 1.00 87.75 138 LEU A C 1
ATOM 1057 O O . LEU A 1 138 ? -10.276 6.372 17.053 1.00 87.75 138 LEU A O 1
ATOM 1061 N N . LYS A 1 139 ? -11.032 6.444 19.163 1.00 89.94 139 LYS A N 1
ATOM 1062 C CA . LYS A 1 139 ? -9.718 6.679 19.791 1.00 89.94 139 LYS A CA 1
ATOM 1063 C C . LYS A 1 139 ? -8.872 5.411 19.918 1.00 89.94 139 LYS A C 1
ATOM 1065 O O . LYS A 1 139 ? -7.712 5.498 20.313 1.00 89.94 139 LYS A O 1
ATOM 1070 N N . LYS A 1 140 ? -9.452 4.239 19.656 1.00 89.38 140 LYS A N 1
ATOM 1071 C CA . LYS A 1 140 ? -8.810 2.940 19.843 1.00 89.38 140 LYS A CA 1
ATOM 1072 C C . LYS A 1 140 ? -8.536 2.328 18.477 1.00 89.38 140 LYS A C 1
ATOM 1074 O O . LYS A 1 140 ? -9.405 2.293 17.612 1.00 89.38 140 LYS A O 1
ATOM 1079 N N . MET A 1 141 ? -7.319 1.832 18.299 1.00 89.81 141 MET A N 1
ATOM 1080 C CA . MET A 1 141 ? -6.936 1.043 17.138 1.00 89.81 141 MET A CA 1
ATOM 1081 C C . MET A 1 141 ? -6.230 -0.208 17.636 1.00 89.81 141 MET A C 1
ATOM 1083 O O . MET A 1 141 ? -5.331 -0.111 18.473 1.00 89.81 141 MET A O 1
ATOM 1087 N N . GLU A 1 142 ? -6.647 -1.365 17.132 1.00 89.88 142 GLU A N 1
ATOM 1088 C CA . GLU A 1 142 ? -6.016 -2.632 17.489 1.00 89.88 142 GLU A CA 1
ATOM 1089 C C . GLU A 1 142 ? -4.537 -2.628 17.067 1.00 89.88 142 GLU A C 1
ATOM 1091 O O . GLU A 1 142 ? -4.216 -2.176 15.957 1.00 89.88 142 GLU A O 1
ATOM 1096 N N . PRO A 1 143 ? -3.620 -3.124 17.917 1.00 89.62 143 PRO A N 1
ATOM 1097 C CA . PRO A 1 143 ? -2.220 -3.273 17.549 1.00 89.62 143 PRO A CA 1
ATOM 1098 C C . PRO A 1 143 ? -2.062 -4.090 16.261 1.00 89.62 143 PRO A C 1
ATOM 1100 O O . PRO A 1 143 ? -2.695 -5.128 16.090 1.00 89.62 143 PRO A O 1
ATOM 1103 N N . GLY A 1 144 ? -1.211 -3.620 15.348 1.00 89.94 144 GLY A N 1
ATOM 1104 C CA . GLY A 1 144 ? -0.963 -4.287 14.063 1.00 89.94 144 GLY A CA 1
ATOM 1105 C C . GLY A 1 144 ? -1.990 -3.989 12.963 1.00 89.94 144 GLY A C 1
ATOM 1106 O O . GLY A 1 144 ? -1.738 -4.332 11.810 1.00 89.94 144 GLY A O 1
ATOM 1107 N N . CYS A 1 145 ? -3.092 -3.296 13.268 1.00 94.50 145 CYS A N 1
ATOM 1108 C CA . CYS A 1 145 ? -4.063 -2.878 12.260 1.00 94.50 145 CYS A CA 1
ATOM 1109 C C . CYS A 1 145 ? -3.474 -1.806 11.329 1.00 94.50 145 CYS A C 1
ATOM 1111 O O . CYS A 1 145 ? -3.056 -0.725 11.757 1.00 94.50 145 CYS A O 1
ATOM 1113 N N . ALA A 1 146 ? -3.532 -2.067 10.026 1.00 95.25 146 ALA A N 1
ATOM 1114 C CA . ALA A 1 146 ? -3.005 -1.230 8.959 1.00 95.25 146 ALA A CA 1
ATOM 1115 C C . ALA A 1 146 ? -3.598 0.181 8.952 1.00 95.25 146 ALA A C 1
ATOM 1117 O O . ALA A 1 146 ? -2.922 1.131 8.558 1.00 95.25 146 ALA A O 1
ATOM 1118 N N . ARG A 1 147 ? -4.849 0.342 9.404 1.00 93.88 147 ARG A N 1
ATOM 1119 C CA . ARG A 1 147 ? -5.521 1.649 9.516 1.00 93.88 147 ARG A CA 1
ATOM 1120 C C . ARG A 1 147 ? -4.860 2.558 10.554 1.00 93.88 147 ARG A C 1
ATOM 1122 O O . ARG A 1 147 ? -4.982 3.772 10.450 1.00 93.88 147 ARG A O 1
ATOM 1129 N N . GLY A 1 148 ? -4.128 1.993 11.516 1.00 93.12 148 GLY A N 1
ATOM 1130 C CA . GLY A 1 148 ? -3.307 2.755 12.456 1.00 93.12 148 GLY A CA 1
ATOM 1131 C C . GLY A 1 148 ? -2.060 3.371 11.820 1.00 93.12 148 GLY A C 1
ATOM 1132 O O . GLY A 1 148 ? -1.545 4.357 12.340 1.00 93.12 148 GLY A O 1
ATOM 1133 N N . LEU A 1 149 ? -1.600 2.861 10.669 1.00 94.62 149 LEU A N 1
ATOM 1134 C CA . LEU A 1 149 ? -0.396 3.376 10.006 1.00 94.62 149 LEU A CA 1
ATOM 1135 C C . LEU A 1 149 ? -0.566 4.808 9.497 1.00 94.62 149 LEU A C 1
ATOM 1137 O O . LEU A 1 149 ? 0.423 5.498 9.320 1.00 94.62 149 LEU A O 1
ATOM 1141 N N . SER A 1 150 ? -1.795 5.293 9.308 1.00 93.31 150 SER A N 1
ATOM 1142 C CA . SER A 1 150 ? -2.052 6.688 8.934 1.00 93.31 150 SER A CA 1
ATOM 1143 C C . SER A 1 150 ? -2.038 7.673 10.112 1.00 93.31 150 SER A C 1
ATOM 1145 O O . SER A 1 150 ? -2.263 8.858 9.888 1.00 93.31 150 SER A O 1
ATOM 1147 N N . ALA A 1 151 ? -1.834 7.209 11.352 1.00 90.88 151 ALA A N 1
ATOM 1148 C CA . ALA A 1 151 ? -1.842 8.062 12.544 1.00 90.88 151 ALA A CA 1
ATOM 1149 C C . ALA A 1 151 ? -0.626 9.006 12.685 1.00 90.88 151 ALA A C 1
ATOM 1151 O O . ALA A 1 151 ? -0.813 10.111 13.191 1.00 90.88 151 ALA A O 1
ATOM 1152 N N . PRO A 1 152 ? 0.608 8.630 12.287 1.00 91.56 152 PRO A N 1
ATOM 1153 C CA . PRO A 1 152 ? 1.755 9.529 12.381 1.00 91.56 152 PRO A CA 1
ATOM 1154 C C . PRO A 1 152 ? 1.656 10.750 11.454 1.00 91.56 152 PRO A C 1
ATOM 1156 O O . PRO A 1 152 ? 1.261 10.646 10.291 1.00 91.56 152 PRO A O 1
ATOM 1159 N N . GLU A 1 153 ? 2.128 11.899 11.942 1.00 91.94 153 GLU A N 1
ATOM 1160 C CA . GLU A 1 153 ? 2.201 13.154 11.186 1.00 91.94 153 GLU A CA 1
ATOM 1161 C C . GLU A 1 153 ? 3.350 13.130 10.165 1.00 91.94 153 GLU A C 1
ATOM 1163 O O . GLU A 1 153 ? 4.483 13.527 10.449 1.00 91.94 153 GLU A O 1
ATOM 1168 N N . MET A 1 154 ? 3.060 12.676 8.943 1.00 92.44 154 MET A N 1
ATOM 1169 C CA . MET A 1 154 ? 4.055 12.530 7.869 1.00 92.44 154 MET A CA 1
ATOM 1170 C C . MET A 1 154 ? 4.844 13.811 7.579 1.00 92.44 154 MET A C 1
ATOM 1172 O O . MET A 1 154 ? 6.034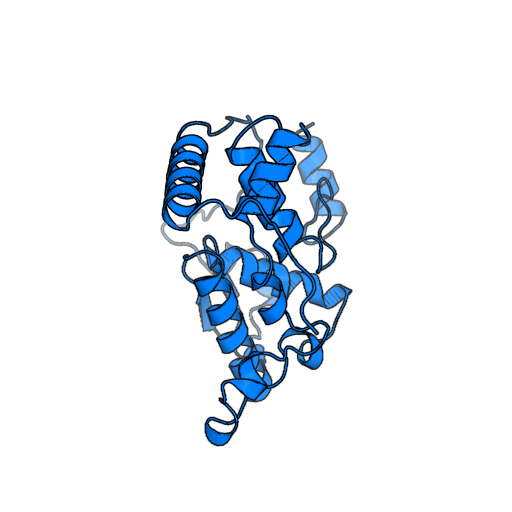 13.747 7.278 1.00 92.44 154 MET A O 1
ATOM 1176 N N . THR A 1 155 ? 4.202 14.978 7.679 1.00 90.88 155 THR A N 1
ATOM 1177 C CA . THR A 1 155 ? 4.868 16.272 7.475 1.00 90.88 155 THR A CA 1
ATOM 1178 C C . THR A 1 155 ? 5.960 16.499 8.514 1.00 90.88 155 THR A C 1
ATOM 1180 O O . THR A 1 155 ? 7.049 16.941 8.158 1.00 90.88 155 THR A O 1
ATOM 1183 N N . LEU A 1 156 ? 5.710 16.155 9.782 1.00 92.19 156 LEU A N 1
ATOM 1184 C CA . LEU A 1 156 ? 6.718 16.270 10.836 1.00 92.19 156 LEU A CA 1
ATOM 1185 C C . LEU A 1 156 ? 7.868 15.294 10.591 1.00 92.19 156 LEU A C 1
ATOM 1187 O O . LEU A 1 156 ? 9.019 15.712 10.635 1.00 92.19 156 LEU A O 1
ATOM 1191 N N . ILE A 1 157 ? 7.568 14.048 10.208 1.00 94.50 157 ILE A N 1
ATOM 1192 C CA . ILE A 1 157 ? 8.593 13.053 9.852 1.00 94.50 157 ILE A CA 1
ATOM 1193 C C . ILE A 1 157 ? 9.478 13.560 8.700 1.00 94.50 157 ILE A C 1
ATOM 1195 O O . ILE A 1 157 ? 10.701 13.421 8.743 1.00 94.50 157 ILE A O 1
ATOM 1199 N N . ALA A 1 158 ? 8.884 14.178 7.674 1.00 93.06 158 ALA A N 1
ATOM 1200 C CA . ALA A 1 158 ? 9.625 14.753 6.554 1.00 93.06 158 ALA A CA 1
ATOM 1201 C C . ALA A 1 158 ? 10.498 15.946 6.989 1.00 93.06 158 ALA A C 1
ATOM 1203 O O . ALA A 1 158 ? 11.668 16.026 6.613 1.00 93.06 158 ALA A O 1
ATOM 1204 N N . LEU A 1 159 ? 9.956 16.861 7.800 1.00 91.88 159 LEU A N 1
ATOM 1205 C CA . LEU A 1 159 ? 10.691 18.026 8.307 1.00 91.88 159 LEU A CA 1
ATOM 1206 C C . LEU A 1 159 ? 11.849 17.619 9.225 1.00 91.88 159 LEU A C 1
ATOM 1208 O O . LEU A 1 159 ? 12.939 18.179 9.118 1.00 91.88 159 LEU A O 1
ATOM 1212 N N . GLU A 1 160 ? 11.643 16.624 10.086 1.00 94.56 160 GLU A N 1
ATOM 1213 C CA . GLU A 1 160 ? 12.690 16.040 10.926 1.00 94.56 160 GLU A CA 1
ATOM 1214 C C . GLU A 1 160 ? 13.782 15.387 10.080 1.00 94.56 160 GLU A C 1
ATOM 1216 O O . GLU A 1 160 ? 14.964 15.591 10.347 1.00 94.56 160 GLU A O 1
ATOM 1221 N N . ALA A 1 161 ? 13.421 14.674 9.008 1.00 94.44 161 ALA A N 1
ATOM 1222 C CA . ALA A 1 161 ? 14.402 14.093 8.096 1.00 94.44 161 ALA A CA 1
ATOM 1223 C C . ALA A 1 161 ? 15.291 15.158 7.430 1.00 94.44 161 ALA A C 1
ATOM 1225 O O . ALA A 1 161 ? 16.501 14.953 7.313 1.00 94.44 161 ALA A O 1
ATOM 1226 N N . ILE A 1 162 ? 14.715 16.301 7.037 1.00 92.38 162 ILE A N 1
ATOM 1227 C CA . ILE A 1 162 ? 15.467 17.443 6.491 1.00 92.38 162 ILE A CA 1
ATOM 1228 C C . ILE A 1 162 ? 16.365 18.056 7.569 1.00 92.38 162 ILE A C 1
ATOM 1230 O O . ILE A 1 162 ? 17.561 18.241 7.348 1.00 92.38 162 ILE A O 1
ATOM 1234 N N . LYS A 1 163 ? 15.801 18.354 8.746 1.00 93.88 163 LYS A N 1
ATOM 1235 C CA . LYS A 1 163 ? 16.519 18.966 9.873 1.00 93.88 163 LYS A CA 1
ATOM 1236 C C . LYS A 1 163 ? 17.726 18.127 10.298 1.00 93.88 163 LYS A C 1
ATOM 1238 O O . LYS A 1 163 ? 18.807 18.672 10.509 1.00 93.88 163 LYS A O 1
ATOM 1243 N N . ASP A 1 164 ? 17.547 16.813 10.374 1.00 95.62 164 ASP A N 1
ATOM 1244 C CA . ASP A 1 164 ? 18.577 15.855 10.774 1.00 95.62 164 ASP A CA 1
ATOM 1245 C C . ASP A 1 164 ? 19.543 15.499 9.631 1.00 95.62 164 ASP A C 1
ATOM 1247 O O . ASP A 1 164 ? 20.421 14.657 9.813 1.00 95.62 164 ASP A O 1
ATOM 1251 N N . LYS A 1 165 ? 19.384 16.103 8.442 1.00 93.69 165 LYS A N 1
ATOM 1252 C CA . LYS A 1 165 ? 20.176 15.813 7.233 1.00 93.69 165 LYS A CA 1
ATOM 1253 C C . LYS A 1 165 ? 20.162 14.328 6.835 1.00 93.69 165 LYS A C 1
ATOM 1255 O O . LYS A 1 165 ? 21.136 13.816 6.288 1.00 93.69 165 LYS A O 1
ATOM 1260 N N . LYS A 1 166 ? 19.054 13.624 7.099 1.00 93.19 166 LYS A N 1
ATOM 1261 C CA . LYS A 1 166 ? 18.836 12.220 6.690 1.00 93.19 166 LYS A CA 1
ATOM 1262 C C . LYS A 1 166 ? 18.521 12.086 5.199 1.00 93.19 166 LYS A C 1
ATOM 1264 O O . LYS A 1 166 ? 18.588 10.989 4.652 1.00 93.19 166 LYS A O 1
ATOM 1269 N N . VAL A 1 167 ? 18.136 13.190 4.570 1.00 91.75 167 VAL A N 1
ATOM 1270 C CA . VAL A 1 167 ? 17.749 13.309 3.164 1.00 91.75 167 VAL A CA 1
ATOM 1271 C C . VAL A 1 167 ? 18.316 14.607 2.597 1.00 91.75 167 VAL A C 1
ATOM 1273 O O . VAL A 1 167 ? 18.574 15.555 3.338 1.00 91.75 167 VAL A O 1
ATOM 1276 N N . ASP A 1 168 ? 18.497 14.650 1.283 1.00 90.62 168 ASP A N 1
ATOM 1277 C CA . ASP A 1 168 ? 19.143 15.747 0.552 1.00 90.62 168 ASP A CA 1
ATOM 1278 C C . ASP A 1 168 ? 18.156 16.684 -0.164 1.00 90.62 168 ASP A C 1
ATOM 1280 O O . ASP A 1 168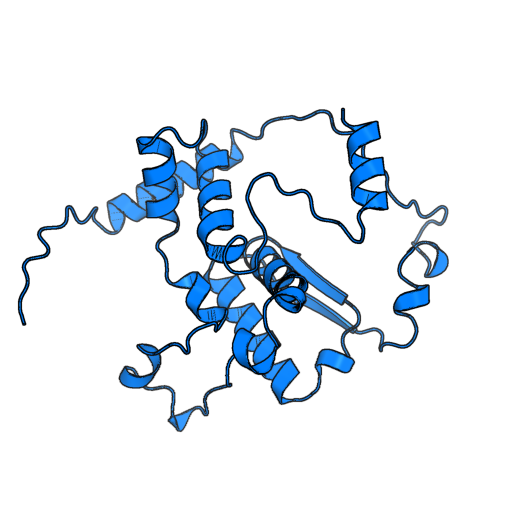 ? 18.543 17.736 -0.670 1.00 90.62 168 ASP A O 1
ATOM 1284 N N . SER A 1 169 ? 16.872 16.322 -0.209 1.00 87.88 169 SER A N 1
ATOM 1285 C CA . SER A 1 169 ? 15.855 17.051 -0.961 1.00 87.88 169 SER A CA 1
ATOM 1286 C C . SER A 1 169 ? 14.456 16.919 -0.344 1.00 87.88 169 SER A C 1
ATOM 1288 O O . SER A 1 169 ? 14.164 15.932 0.338 1.00 87.88 169 SER A O 1
ATOM 1290 N N . PRO A 1 170 ? 13.537 17.868 -0.617 1.00 84.75 170 PRO A N 1
ATOM 1291 C CA . PRO A 1 170 ? 12.136 17.758 -0.203 1.00 84.75 170 PRO A CA 1
ATOM 1292 C C . PRO A 1 170 ? 11.426 16.512 -0.758 1.00 84.75 170 PRO A C 1
ATOM 1294 O O . PRO A 1 170 ? 10.634 15.886 -0.055 1.00 84.75 170 PRO A O 1
ATOM 1297 N N . ALA A 1 171 ? 11.736 16.110 -1.995 1.00 85.88 171 ALA A N 1
ATOM 1298 C CA . ALA A 1 171 ? 11.196 14.889 -2.594 1.00 85.88 171 ALA A CA 1
ATOM 1299 C C . ALA A 1 171 ? 11.677 13.626 -1.855 1.00 85.88 171 ALA A C 1
ATOM 1301 O O . ALA A 1 171 ? 10.879 12.728 -1.562 1.00 85.88 171 ALA A O 1
ATOM 1302 N N . ALA A 1 172 ? 12.966 13.577 -1.493 1.00 89.19 172 ALA A N 1
ATOM 1303 C CA . ALA A 1 172 ? 13.512 12.509 -0.663 1.00 89.19 172 ALA A CA 1
ATOM 1304 C C . ALA A 1 172 ? 12.903 12.522 0.747 1.00 89.19 172 ALA A C 1
ATOM 1306 O O . ALA A 1 172 ? 12.582 11.460 1.271 1.00 89.19 172 ALA A O 1
ATOM 1307 N N . ALA A 1 173 ? 12.655 13.698 1.334 1.00 91.94 173 ALA A N 1
ATOM 1308 C CA . ALA A 1 173 ? 11.991 13.836 2.631 1.00 91.94 173 ALA A CA 1
ATOM 1309 C C . ALA A 1 173 ? 10.562 13.280 2.628 1.00 91.94 173 ALA A C 1
ATOM 1311 O O . ALA A 1 173 ? 10.173 12.550 3.540 1.00 91.94 173 ALA A O 1
ATOM 1312 N N . TRP A 1 174 ? 9.790 13.574 1.580 1.00 91.31 174 TRP A N 1
ATOM 1313 C CA . TRP A 1 174 ? 8.450 13.015 1.413 1.00 91.31 174 TRP A CA 1
ATOM 1314 C C . TRP A 1 174 ? 8.483 11.493 1.248 1.00 91.31 174 TRP A C 1
ATOM 1316 O O . TRP A 1 174 ? 7.747 10.773 1.923 1.00 91.31 174 TRP A O 1
ATOM 1326 N N . SER A 1 175 ? 9.382 10.991 0.398 1.00 90.81 175 SER A N 1
ATOM 1327 C CA . SER A 1 175 ? 9.570 9.550 0.187 1.00 90.81 175 SER A CA 1
ATOM 1328 C C . SER A 1 175 ? 10.004 8.840 1.474 1.00 90.81 175 SER A C 1
ATOM 1330 O O . SER A 1 175 ? 9.519 7.751 1.780 1.00 90.81 175 SER A O 1
ATOM 1332 N N . TYR A 1 176 ? 10.864 9.484 2.265 1.00 93.00 176 TYR A N 1
ATOM 1333 C CA . TYR A 1 176 ? 11.290 9.015 3.580 1.00 93.00 176 TYR A CA 1
ATOM 1334 C C . TYR A 1 176 ? 10.111 8.917 4.551 1.00 93.00 176 TYR A C 1
ATOM 1336 O O . TYR A 1 176 ? 9.944 7.884 5.197 1.00 93.00 176 TYR A O 1
ATOM 1344 N N . ALA A 1 177 ? 9.256 9.943 4.613 1.00 94.75 177 ALA A N 1
ATOM 1345 C CA . ALA A 1 177 ? 8.056 9.914 5.443 1.00 94.75 177 ALA A CA 1
ATOM 1346 C C . ALA A 1 177 ? 7.091 8.795 5.021 1.00 94.75 177 ALA A C 1
ATOM 1348 O O . ALA A 1 177 ? 6.659 8.021 5.868 1.00 94.75 177 ALA A O 1
ATOM 1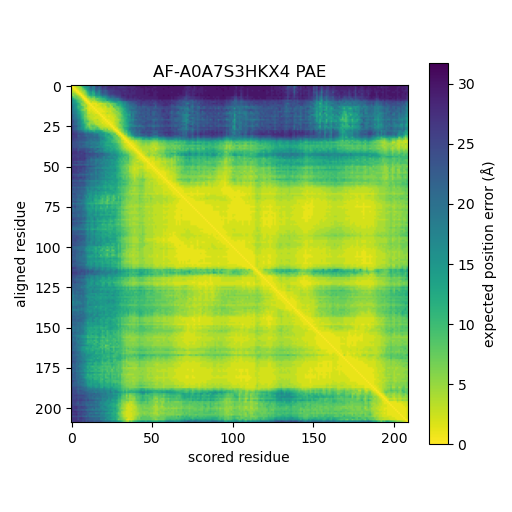349 N N . VAL A 1 178 ? 6.820 8.630 3.718 1.00 94.44 178 VAL A N 1
ATOM 1350 C CA . VAL A 1 178 ? 6.011 7.506 3.200 1.00 94.44 178 VAL A CA 1
ATOM 1351 C C . VAL A 1 178 ? 6.605 6.159 3.623 1.00 94.44 178 VAL A C 1
ATOM 1353 O O . VAL A 1 178 ? 5.876 5.292 4.107 1.00 94.44 178 VAL A O 1
ATOM 1356 N N . SER A 1 179 ? 7.923 5.988 3.474 1.00 93.69 179 SER A N 1
ATOM 1357 C CA . SER A 1 179 ? 8.621 4.760 3.860 1.00 93.69 179 SER A CA 1
ATOM 1358 C C . SER A 1 179 ? 8.451 4.459 5.347 1.00 93.69 179 SER A C 1
ATOM 1360 O O . SER A 1 179 ? 8.022 3.365 5.704 1.00 93.69 179 SER A O 1
ATOM 1362 N N . LYS A 1 180 ? 8.736 5.437 6.212 1.00 94.81 180 LYS A N 1
ATOM 1363 C CA . LYS A 1 180 ? 8.642 5.291 7.669 1.00 94.81 180 LYS A CA 1
ATOM 1364 C C . LYS A 1 180 ? 7.227 4.991 8.143 1.00 94.81 180 LYS A C 1
ATOM 1366 O O . LYS A 1 180 ? 7.051 4.184 9.050 1.00 94.81 180 LYS A O 1
ATOM 1371 N N . THR A 1 181 ? 6.240 5.643 7.539 1.00 95.62 181 THR A N 1
ATOM 1372 C CA . THR A 1 181 ? 4.840 5.549 7.954 1.00 95.62 181 THR A CA 1
ATOM 1373 C C . THR A 1 181 ? 4.173 4.265 7.466 1.00 95.62 181 THR A C 1
ATOM 1375 O O . THR A 1 181 ? 3.469 3.626 8.241 1.00 95.62 181 THR A O 1
ATOM 1378 N N . TYR A 1 182 ? 4.390 3.863 6.209 1.00 94.94 182 TYR A N 1
ATOM 1379 C CA . TYR A 1 182 ? 3.617 2.777 5.592 1.00 94.94 182 TYR A CA 1
ATOM 1380 C C . TYR A 1 182 ? 4.437 1.535 5.257 1.00 94.94 182 TYR A C 1
ATOM 1382 O O . TYR A 1 182 ? 3.958 0.425 5.462 1.00 94.94 182 TYR A O 1
ATOM 1390 N N . LEU A 1 183 ? 5.655 1.693 4.739 1.00 92.69 183 LEU A N 1
ATOM 1391 C CA . LEU A 1 183 ? 6.410 0.580 4.153 1.00 92.69 183 LEU A CA 1
ATOM 1392 C C . LEU A 1 183 ? 7.228 -0.187 5.202 1.00 92.69 183 LEU A C 1
ATOM 1394 O O . LEU A 1 183 ? 7.171 -1.414 5.270 1.00 92.69 183 LEU A O 1
ATOM 1398 N N . GLU A 1 184 ? 7.948 0.524 6.065 1.00 91.88 184 GLU A N 1
ATOM 1399 C CA . GLU A 1 184 ? 8.771 -0.092 7.110 1.00 91.88 184 GLU A CA 1
ATOM 1400 C C . GLU A 1 184 ? 7.976 -0.953 8.098 1.00 91.88 184 GLU A C 1
ATOM 1402 O O . GLU A 1 184 ? 8.441 -2.057 8.398 1.00 91.88 184 GLU A O 1
ATOM 1407 N N . PRO A 1 185 ? 6.777 -0.540 8.562 1.00 90.94 185 PRO A N 1
ATOM 1408 C CA . PRO A 1 185 ? 5.964 -1.362 9.457 1.00 90.94 185 PRO A CA 1
ATOM 1409 C C . PRO A 1 185 ? 5.549 -2.714 8.867 1.00 90.94 185 PRO A C 1
ATOM 1411 O O . PRO A 1 185 ? 5.317 -3.654 9.620 1.00 90.94 185 PRO A O 1
ATOM 1414 N N . VAL A 1 186 ? 5.489 -2.835 7.536 1.00 90.06 186 VAL A N 1
ATOM 1415 C CA . VAL A 1 186 ? 5.186 -4.101 6.843 1.00 90.06 186 VAL A CA 1
ATOM 1416 C C . VAL A 1 186 ? 6.442 -4.835 6.362 1.00 90.06 186 VAL A C 1
ATOM 1418 O O . VAL A 1 186 ? 6.363 -5.746 5.543 1.00 90.06 186 VAL A O 1
ATOM 1421 N N . GLY A 1 187 ? 7.617 -4.440 6.860 1.00 87.25 187 GLY A N 1
ATOM 1422 C CA . GLY A 1 187 ? 8.891 -5.103 6.587 1.00 87.25 187 GLY A CA 1
ATOM 1423 C C . GLY A 1 187 ? 9.637 -4.602 5.348 1.00 87.25 187 GLY A C 1
ATOM 1424 O O . GLY A 1 187 ? 10.730 -5.097 5.067 1.00 87.25 187 GLY A O 1
ATOM 1425 N N . ILE A 1 188 ? 9.116 -3.601 4.632 1.00 87.56 188 ILE A N 1
ATOM 1426 C CA . ILE A 1 188 ? 9.805 -2.997 3.486 1.00 87.56 188 ILE A CA 1
ATOM 1427 C C . ILE A 1 188 ? 10.763 -1.922 4.002 1.00 87.56 188 ILE A C 1
ATOM 1429 O O . ILE A 1 188 ? 10.362 -0.815 4.358 1.00 87.56 188 ILE A O 1
ATOM 1433 N N . LYS A 1 189 ? 12.058 -2.240 4.043 1.00 85.62 189 LYS A N 1
ATOM 1434 C CA . LYS A 1 189 ? 13.078 -1.326 4.572 1.00 85.62 189 LYS A CA 1
ATOM 1435 C C . LYS A 1 189 ? 13.628 -0.398 3.481 1.00 85.62 189 LYS A C 1
ATOM 1437 O O . LYS A 1 189 ? 13.793 -0.833 2.335 1.00 85.62 189 LYS A O 1
ATOM 1442 N N . PRO A 1 190 ? 14.033 0.837 3.824 1.00 76.81 190 PRO A N 1
ATOM 1443 C CA . PRO A 1 190 ? 14.813 1.680 2.931 1.00 76.81 190 PRO A CA 1
ATOM 1444 C C . PRO A 1 190 ? 16.018 0.915 2.376 1.00 76.81 190 PRO A C 1
ATOM 1446 O O . PRO A 1 190 ? 16.665 0.154 3.096 1.00 76.81 190 PRO A O 1
ATOM 1449 N N . ASN A 1 191 ? 16.310 1.105 1.089 1.00 73.25 191 ASN A N 1
ATOM 1450 C CA . ASN A 1 191 ? 17.406 0.447 0.363 1.00 73.25 191 ASN A CA 1
ATOM 1451 C C . ASN A 1 191 ? 17.302 -1.084 0.225 1.00 73.25 191 ASN A C 1
ATOM 1453 O O . ASN A 1 191 ? 18.189 -1.697 -0.377 1.00 73.25 191 ASN A O 1
ATOM 1457 N N . THR A 1 192 ? 16.227 -1.717 0.708 1.00 74.94 192 THR A N 1
ATOM 1458 C CA . THR A 1 192 ? 15.935 -3.107 0.341 1.00 74.94 192 THR A CA 1
ATOM 1459 C C . THR A 1 192 ? 15.232 -3.139 -1.007 1.00 74.94 192 THR A C 1
ATOM 1461 O O . THR A 1 192 ? 14.217 -2.484 -1.224 1.00 74.94 192 THR A O 1
ATOM 1464 N N . ARG A 1 193 ? 15.820 -3.878 -1.952 1.00 75.88 193 ARG A N 1
ATOM 1465 C CA . ARG A 1 193 ? 15.182 -4.159 -3.237 1.00 75.88 193 ARG A CA 1
ATOM 1466 C C . ARG A 1 193 ? 14.254 -5.343 -3.032 1.00 75.88 193 ARG A C 1
ATOM 1468 O O . ARG A 1 193 ? 14.705 -6.391 -2.577 1.00 75.88 193 ARG A O 1
ATOM 1475 N N . PHE A 1 194 ? 12.998 -5.172 -3.397 1.00 74.50 194 PHE A N 1
ATOM 1476 C CA . PHE A 1 194 ? 12.006 -6.231 -3.393 1.00 74.50 194 PHE A CA 1
ATOM 1477 C C . PHE A 1 194 ? 11.462 -6.412 -4.811 1.00 74.50 194 PHE A C 1
ATOM 1479 O O . PHE A 1 194 ? 11.359 -5.459 -5.582 1.00 74.50 194 PHE A O 1
ATOM 1486 N N . SER A 1 195 ? 11.188 -7.657 -5.173 1.00 79.44 195 SER A N 1
ATOM 1487 C CA . SER A 1 195 ? 10.537 -8.059 -6.419 1.00 79.44 195 SER A CA 1
ATOM 1488 C C . SER A 1 195 ? 9.868 -9.414 -6.179 1.00 79.44 195 SER A C 1
ATOM 1490 O O . SER A 1 195 ? 9.942 -9.936 -5.068 1.00 79.44 195 SER A O 1
ATOM 1492 N N . TRP A 1 196 ? 9.254 -9.985 -7.215 1.00 73.31 196 TRP A N 1
ATOM 1493 C CA . TRP A 1 196 ? 8.641 -11.314 -7.180 1.00 73.31 196 TRP A CA 1
ATOM 1494 C C . TRP A 1 196 ? 9.572 -12.388 -6.593 1.00 73.31 196 TRP A C 1
ATOM 149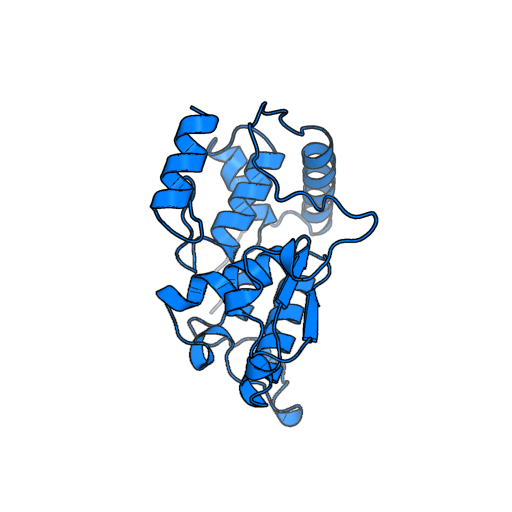6 O O . TRP A 1 196 ? 9.154 -13.178 -5.754 1.00 73.31 196 TRP A O 1
ATOM 1506 N N . ASP A 1 197 ? 10.852 -12.375 -6.981 1.00 79.94 197 ASP A N 1
ATOM 1507 C CA . ASP A 1 197 ? 11.869 -13.285 -6.456 1.00 79.94 197 ASP A CA 1
ATOM 1508 C C . ASP A 1 197 ? 13.292 -12.684 -6.496 1.00 79.94 197 ASP A C 1
ATOM 1510 O O . ASP A 1 197 ? 13.559 -11.617 -7.067 1.00 79.94 197 ASP A O 1
ATOM 1514 N N . ALA A 1 198 ? 14.241 -13.396 -5.879 1.00 85.88 198 ALA A N 1
ATOM 1515 C CA . ALA A 1 198 ? 15.647 -12.998 -5.824 1.00 85.88 198 ALA A CA 1
ATOM 1516 C C . ALA A 1 198 ? 16.338 -12.996 -7.203 1.00 85.88 198 ALA A C 1
ATOM 1518 O O . ALA A 1 198 ? 17.264 -12.208 -7.425 1.00 85.88 198 ALA A O 1
ATOM 1519 N N . ALA A 1 199 ? 15.898 -13.846 -8.138 1.00 88.25 199 ALA A N 1
ATOM 1520 C CA . ALA A 1 199 ? 16.450 -13.903 -9.491 1.00 88.25 199 ALA A CA 1
ATOM 1521 C C . ALA A 1 199 ? 16.104 -12.629 -10.277 1.00 88.25 199 ALA A C 1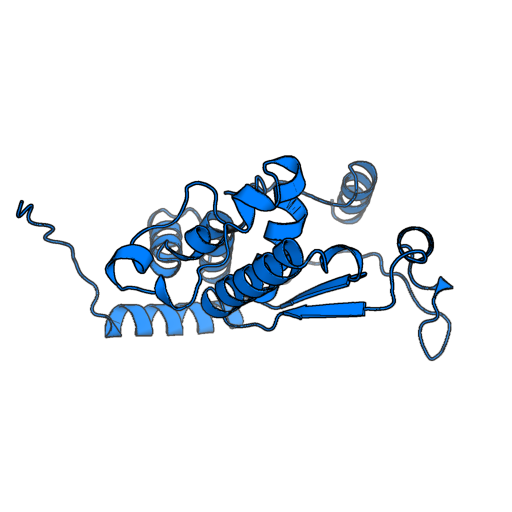
ATOM 1523 O O . ALA A 1 199 ? 16.973 -12.029 -10.913 1.00 88.25 199 ALA A O 1
ATOM 1524 N N . THR A 1 200 ? 14.871 -12.150 -10.136 1.00 86.50 200 THR A N 1
ATOM 1525 C CA . THR A 1 200 ? 14.370 -10.905 -10.714 1.00 86.50 200 THR A CA 1
ATOM 1526 C C . THR A 1 200 ? 15.119 -9.707 -10.141 1.00 86.50 200 THR A C 1
ATOM 1528 O O . THR A 1 200 ? 15.546 -8.828 -10.889 1.00 86.50 200 THR A O 1
ATOM 1531 N N . VAL A 1 201 ? 15.375 -9.683 -8.825 1.00 87.69 201 VAL A N 1
ATOM 1532 C CA . VAL A 1 201 ? 16.224 -8.644 -8.211 1.00 87.69 201 VAL A CA 1
ATOM 1533 C C . VAL A 1 201 ? 17.639 -8.659 -8.805 1.00 87.69 201 VAL A C 1
ATOM 1535 O O . VAL A 1 201 ? 18.187 -7.595 -9.102 1.00 87.69 201 VAL A O 1
ATOM 1538 N N . LYS A 1 202 ? 18.241 -9.840 -9.004 1.00 89.50 202 LYS A N 1
ATOM 1539 C CA . LYS A 1 202 ? 19.582 -9.974 -9.596 1.00 89.50 202 LYS A CA 1
ATOM 1540 C C . LYS A 1 202 ? 19.631 -9.458 -11.040 1.00 89.50 202 LYS A C 1
ATOM 1542 O O . LYS A 1 202 ? 20.551 -8.707 -11.356 1.00 89.50 202 LYS A O 1
ATOM 1547 N N . ASP A 1 203 ? 18.646 -9.798 -11.875 1.00 89.50 203 ASP A N 1
ATOM 1548 C CA . ASP A 1 203 ? 18.538 -9.304 -13.260 1.00 89.50 203 ASP A CA 1
ATOM 1549 C C . ASP A 1 203 ? 18.329 -7.782 -13.326 1.00 89.50 203 ASP A C 1
ATOM 1551 O O . ASP A 1 203 ? 18.949 -7.104 -14.146 1.00 89.50 203 ASP A O 1
ATOM 1555 N N . ILE A 1 204 ? 17.490 -7.215 -12.451 1.00 88.00 204 ILE A N 1
ATOM 1556 C CA . ILE A 1 204 ? 17.301 -5.757 -12.382 1.00 88.00 204 ILE A CA 1
ATOM 1557 C C . ILE A 1 204 ? 18.626 -5.069 -12.043 1.00 88.00 204 ILE A C 1
ATOM 1559 O O . ILE A 1 204 ? 18.967 -4.062 -12.668 1.00 88.00 204 ILE A O 1
ATOM 1563 N N . LYS A 1 205 ? 19.386 -5.621 -11.085 1.00 87.81 205 LYS A N 1
ATOM 1564 C CA . LYS A 1 205 ? 20.693 -5.082 -10.695 1.00 87.81 205 LYS A CA 1
ATOM 1565 C C . LYS A 1 205 ? 21.675 -5.102 -11.856 1.00 87.81 205 LYS A C 1
ATOM 1567 O O . LYS A 1 205 ? 22.211 -4.050 -12.157 1.00 87.81 205 LYS A O 1
ATOM 1572 N N . SER A 1 206 ? 21.861 -6.239 -12.528 1.00 90.81 206 SER A N 1
ATOM 1573 C CA . SER A 1 206 ? 22.861 -6.360 -13.601 1.00 90.81 206 SER A CA 1
ATOM 1574 C C . SER A 1 206 ? 22.634 -5.409 -14.778 1.00 90.81 206 SER A C 1
ATOM 1576 O O . SER A 1 206 ? 23.555 -5.159 -15.542 1.00 90.81 206 SER A O 1
ATOM 1578 N N . ARG A 1 207 ? 21.409 -4.898 -14.955 1.00 88.62 207 ARG A N 1
ATOM 1579 C CA . ARG A 1 207 ? 21.063 -3.949 -16.026 1.00 88.62 207 ARG A CA 1
ATOM 1580 C C . ARG A 1 207 ? 21.210 -2.479 -15.626 1.00 88.62 207 ARG A C 1
ATOM 1582 O O . ARG A 1 207 ? 21.164 -1.618 -16.499 1.00 88.62 207 ARG A O 1
ATOM 1589 N N . ASN A 1 208 ? 21.320 -2.189 -14.331 1.00 84.19 208 ASN A N 1
ATOM 1590 C CA . ASN A 1 208 ? 21.298 -0.835 -13.763 1.00 84.19 208 ASN A CA 1
ATOM 1591 C C . ASN A 1 208 ? 22.494 -0.572 -12.827 1.00 84.19 208 ASN A C 1
ATOM 1593 O O . ASN A 1 208 ? 22.436 0.338 -12.000 1.00 84.19 208 ASN A O 1
ATOM 1597 N N . SER A 1 209 ? 23.524 -1.415 -12.903 1.00 75.75 209 SER A N 1
ATOM 1598 C CA . SER A 1 209 ? 24.777 -1.330 -12.147 1.00 75.75 209 SER A CA 1
ATOM 1599 C C . SER A 1 209 ? 25.924 -0.886 -13.030 1.00 75.75 209 SER A C 1
ATOM 1601 O O . SER A 1 209 ? 25.949 -1.377 -14.180 1.00 75.75 209 SER A O 1
#

Organism: NCBI:txid89044

Solvent-accessible surface area (backbone atoms only — not comparable to full-atom values): 12384 Å² total; per-residue (Å²): 138,88,77,85,76,88,62,90,70,68,48,73,67,51,52,50,51,52,49,52,52,41,55,53,50,26,68,74,55,69,82,86,71,96,70,67,80,88,76,83,69,56,92,50,101,61,76,51,73,87,48,43,91,61,38,86,85,44,66,88,37,46,101,34,71,48,77,35,54,57,59,43,57,64,26,20,44,51,47,40,51,53,51,25,52,29,53,77,69,67,43,54,77,48,50,59,43,75,45,41,37,67,13,10,30,53,38,46,49,35,66,63,47,23,67,83,76,49,55,66,71,52,31,45,32,82,83,76,56,75,95,59,75,40,80,76,49,71,75,58,71,67,83,73,21,56,64,56,44,60,68,67,63,48,66,58,49,17,51,49,30,49,74,70,62,75,37,94,43,56,41,49,14,51,51,48,19,51,37,65,46,51,33,37,81,38,69,47,47,90,93,60,87,82,60,100,42,71,67,57,47,52,55,53,44,72,57,66,107